Protein AF-A0A9Q9EKZ2-F1 (afdb_monomer)

Mean predicted aligned error: 4.74 Å

Nearest PDB structures (foldseek):
  5d6t-assembly1_A  TM=9.023E-01  e=2.047E-12  Aspergillus clavatus NRRL 1
  8z48-assembly1_D  TM=5.321E-01  e=7.223E-02  Bacteroides xylanisolvens XB1A
  6tbh-assembly1_A  TM=4.884E-01  e=6.757E-02  Cellvibrio japonicus Ueda107
  6tbk-assembly8_H  TM=4.385E-01  e=4.528E-02  Cellvibrio japonicus Ueda107
  8fa4-assembly2_A  TM=4.552E-01  e=1.152E-01  Xanthomonas campestris pv. campestris

Sequence (178 aa):
MAGKAFLLIPLYIYPAEMDHWKPIITAAQDHRDVTFRTIINPENGPGPNQRPNSDFVWGLSQLNAEPNIETLAYVHTANKLNCGRRHDGICVCSQPMQALQKNISIYQNWPTSGCSPDGSNTMDITVDGIFFDEAPSNASCYDYMSQAASYAKSTLTRGNIVLFNAGAAVPTLASQTT

Foldseek 3Di:
DPDADAAEAALPDQLPDVVSCVVVLVVCVVCVVHAYEYEDDQDLFQPPDLEHDPSLLVNLLSLVVRPRYAYAYHFEQFDAQQDDPRGRHTPGNNPDLVNRLVRLVSQLCHLPPLHPPNSPSPRPNHHQYYEYECHALECPPVVSVVSSLVSRQVSHPHHNDYHYHNVDHRDDPVPPPD

InterPro domains:
  IPR021986 Spherulation-specific family 4 [PF12138] (7-171)
  IPR021986 Spherulation-specific family 4 [PTHR35040] (6-171)

Secondary structure (DSSP, 8-state):
-PPPPEEEEEE-S---SGGGTHHHHHHHHH-TTSEEEEEE-SSSSS-SSSS--HHHHHHHHHHTTSTTEEEEEEEE------BTTTT-B--TT-S-HHHHHHHHHHHHHGGGTT-STTSS--S----SEEEEES--SSSTTHHHHHHHHHHHHHH-SS--EEEE--SS----GGGS--

Structure (mmCIF, N/CA/C/O backbone):
data_AF-A0A9Q9EKZ2-F1
#
_entry.id   AF-A0A9Q9EKZ2-F1
#
loop_
_atom_site.group_PDB
_atom_site.id
_atom_site.type_symbol
_atom_site.label_atom_id
_atom_site.label_alt_id
_atom_site.label_comp_id
_atom_site.label_asym_id
_atom_site.label_entity_id
_atom_site.label_seq_id
_atom_site.pdbx_PDB_ins_code
_atom_site.Cartn_x
_atom_site.Cartn_y
_atom_site.Cartn_z
_atom_site.occupancy
_atom_site.B_iso_or_equiv
_atom_site.auth_seq_id
_atom_site.auth_comp_id
_atom_site.auth_asym_id
_atom_site.auth_atom_id
_atom_site.pdbx_PDB_model_num
ATOM 1 N N . MET A 1 1 ? -11.074 -25.880 0.120 1.00 39.72 1 MET A N 1
ATOM 2 C CA . MET A 1 1 ? -11.833 -24.730 0.651 1.00 39.72 1 MET A CA 1
ATOM 3 C C . MET A 1 1 ? -11.876 -23.685 -0.446 1.00 39.72 1 MET A C 1
ATOM 5 O O . MET A 1 1 ? -10.809 -23.295 -0.902 1.00 39.72 1 MET A O 1
ATOM 9 N N . ALA A 1 2 ? -13.056 -23.326 -0.952 1.00 50.38 2 ALA A N 1
ATOM 10 C CA . ALA A 1 2 ? -13.160 -22.217 -1.897 1.00 50.38 2 ALA A CA 1
ATOM 11 C C . ALA A 1 2 ? -12.713 -20.940 -1.170 1.00 50.38 2 ALA A C 1
ATOM 13 O O . ALA A 1 2 ? -13.174 -20.686 -0.057 1.00 50.38 2 ALA A O 1
ATOM 14 N N . GLY A 1 3 ? -11.767 -20.195 -1.743 1.00 64.75 3 GLY A N 1
ATOM 15 C CA . GLY A 1 3 ? -11.353 -18.915 -1.173 1.00 64.75 3 GLY A CA 1
ATOM 16 C C . GLY A 1 3 ? -12.554 -17.977 -1.123 1.00 64.75 3 GLY A C 1
ATOM 17 O O . GLY A 1 3 ? -13.294 -17.875 -2.102 1.00 64.75 3 GLY A O 1
ATOM 18 N N . LYS A 1 4 ? -12.780 -17.321 0.017 1.00 81.62 4 LYS A N 1
ATOM 19 C CA . LYS A 1 4 ? -13.811 -16.289 0.116 1.00 81.62 4 LYS A CA 1
ATOM 20 C C . LYS A 1 4 ? -13.402 -15.119 -0.783 1.00 81.62 4 LYS A C 1
ATOM 22 O O . LYS A 1 4 ? -12.266 -14.654 -0.697 1.00 81.62 4 LYS A O 1
ATOM 27 N N . ALA A 1 5 ? -14.296 -14.687 -1.668 1.00 89.81 5 ALA A N 1
ATOM 28 C CA . ALA A 1 5 ? -14.067 -13.494 -2.475 1.00 89.81 5 ALA A CA 1
ATOM 29 C C . ALA A 1 5 ? -14.052 -12.245 -1.576 1.00 89.81 5 ALA A C 1
ATOM 31 O O . ALA A 1 5 ? -14.730 -12.206 -0.549 1.00 89.81 5 ALA A O 1
ATOM 32 N N . PHE A 1 6 ? -13.286 -11.233 -1.976 1.00 94.88 6 PHE A N 1
ATOM 33 C CA . PHE A 1 6 ? -13.234 -9.922 -1.331 1.00 94.88 6 PHE A CA 1
ATOM 34 C C . PHE A 1 6 ? -13.531 -8.833 -2.366 1.00 94.88 6 PHE A C 1
ATOM 36 O O . PHE A 1 6 ? -13.337 -9.042 -3.566 1.00 94.88 6 PHE A O 1
ATOM 43 N N . LEU A 1 7 ? -13.974 -7.666 -1.903 1.00 97.50 7 LEU A N 1
ATOM 44 C CA . LEU A 1 7 ? -14.133 -6.481 -2.742 1.00 97.50 7 LEU A CA 1
ATOM 45 C C . LEU A 1 7 ? -12.828 -5.686 -2.741 1.00 97.50 7 LEU A C 1
ATOM 47 O O . LEU A 1 7 ? -12.383 -5.249 -1.686 1.00 97.50 7 LEU A O 1
ATOM 51 N N . LEU A 1 8 ? -12.207 -5.500 -3.907 1.00 98.00 8 LEU A N 1
ATOM 52 C CA . LEU A 1 8 ? -11.058 -4.606 -4.075 1.00 98.00 8 LEU A CA 1
ATOM 53 C C . LEU A 1 8 ? -11.549 -3.251 -4.582 1.00 98.00 8 LEU A C 1
ATOM 55 O O . LEU A 1 8 ? -12.163 -3.183 -5.645 1.00 98.00 8 LEU A O 1
ATOM 59 N N . ILE A 1 9 ? -11.271 -2.183 -3.840 1.00 98.12 9 ILE A N 1
ATOM 60 C CA . ILE A 1 9 ? -11.791 -0.845 -4.124 1.00 98.12 9 ILE A CA 1
ATOM 61 C C . ILE A 1 9 ? -10.616 0.119 -4.304 1.00 98.12 9 ILE A C 1
ATOM 63 O O . ILE A 1 9 ? -9.961 0.447 -3.315 1.00 98.12 9 ILE A O 1
ATOM 67 N N . PRO A 1 10 ? -10.340 0.611 -5.524 1.00 97.94 10 PRO A N 1
ATOM 68 C CA . PRO A 1 10 ? -9.433 1.734 -5.726 1.00 97.94 10 PRO A CA 1
ATOM 69 C C . PRO A 1 10 ? -10.097 3.017 -5.213 1.00 97.94 10 PRO A C 1
ATOM 71 O O . PRO A 1 10 ? -10.798 3.709 -5.951 1.00 97.94 10 PRO A O 1
ATOM 74 N N . LEU A 1 11 ? -9.924 3.315 -3.923 1.00 97.25 11 LEU A N 1
ATOM 75 C CA . LEU A 1 11 ? -10.566 4.442 -3.251 1.00 97.25 11 LEU A CA 1
ATOM 76 C C . LEU A 1 11 ? -9.790 5.737 -3.519 1.00 97.25 11 LEU A C 1
ATOM 78 O O . LEU A 1 11 ? -9.221 6.360 -2.629 1.00 97.25 11 LEU A O 1
ATOM 82 N N . TYR A 1 12 ? -9.759 6.137 -4.789 1.00 96.19 12 TYR A N 1
ATOM 83 C CA . TYR A 1 12 ? -9.053 7.333 -5.268 1.00 96.19 12 TYR A CA 1
ATOM 84 C C . TYR A 1 12 ? -9.960 8.571 -5.256 1.00 96.19 12 TYR A C 1
ATOM 86 O O . TYR A 1 12 ? -9.757 9.527 -5.999 1.00 96.19 12 TYR A O 1
ATOM 94 N N . ILE A 1 13 ? -10.995 8.527 -4.418 1.00 94.94 13 ILE A N 1
ATOM 95 C CA . ILE A 1 13 ? -11.884 9.648 -4.139 1.00 94.94 13 ILE A CA 1
ATOM 96 C C . ILE A 1 13 ? -11.285 10.382 -2.948 1.00 94.94 13 ILE A C 1
ATOM 98 O O . ILE A 1 13 ? -11.050 9.773 -1.905 1.00 94.94 13 ILE A O 1
ATOM 102 N N . TYR A 1 14 ? -11.042 11.680 -3.095 1.00 94.75 14 TYR A N 1
ATOM 103 C CA . TYR A 1 14 ? -10.542 12.495 -1.996 1.00 94.75 14 TYR A CA 1
ATOM 104 C C . TYR A 1 14 ? -11.563 12.508 -0.834 1.00 94.75 14 TYR A C 1
ATOM 106 O O . TYR A 1 14 ? -12.748 12.763 -1.087 1.00 94.75 14 TYR A O 1
ATOM 114 N N . PRO A 1 15 ? -11.144 12.271 0.425 1.00 91.88 15 PRO A N 1
ATOM 115 C CA . PRO A 1 15 ? -12.034 12.197 1.588 1.00 91.88 15 PRO A CA 1
ATOM 116 C C . PRO A 1 15 ? -12.508 13.581 2.081 1.00 91.88 15 PRO A C 1
ATOM 118 O O . PRO A 1 15 ? -12.644 13.791 3.284 1.00 91.88 15 PRO A O 1
ATOM 121 N N . ALA A 1 16 ? -12.734 14.541 1.174 1.00 80.44 16 ALA A N 1
ATOM 122 C CA . ALA A 1 16 ? -13.310 15.844 1.517 1.00 80.44 16 ALA A CA 1
ATOM 123 C C . ALA A 1 16 ? -14.717 15.602 2.027 1.00 80.44 16 ALA A C 1
ATOM 125 O O . ALA A 1 16 ? -15.555 15.168 1.243 1.00 80.44 16 ALA A O 1
ATOM 126 N N . GLU A 1 17 ? -14.944 15.930 3.298 1.00 68.19 17 GLU A N 1
ATOM 127 C CA . GLU A 1 17 ? -16.224 15.751 3.976 1.00 68.19 17 GLU A CA 1
ATOM 128 C C . GLU A 1 17 ? -16.585 14.248 4.057 1.00 68.19 17 GLU A C 1
ATOM 130 O O . GLU A 1 17 ? -16.569 13.503 3.079 1.00 68.19 17 GLU A O 1
ATOM 135 N N . MET A 1 18 ? -16.865 13.736 5.260 1.00 65.19 18 MET A N 1
ATOM 136 C CA . MET A 1 18 ? -17.051 12.291 5.511 1.00 65.19 18 MET A CA 1
ATOM 137 C C . MET A 1 18 ? -18.031 11.578 4.556 1.00 65.19 18 MET A C 1
ATOM 139 O O . MET A 1 18 ? -17.977 10.354 4.413 1.00 65.19 18 MET A O 1
ATOM 143 N N . ASP A 1 19 ? -18.919 12.324 3.901 1.00 75.62 19 ASP A N 1
ATOM 144 C CA . ASP A 1 19 ? -19.913 11.827 2.957 1.00 75.62 19 ASP A CA 1
ATOM 145 C C . ASP A 1 19 ? -19.313 11.076 1.760 1.00 75.62 19 ASP A C 1
ATOM 147 O O . ASP A 1 19 ? -19.963 10.169 1.241 1.00 75.62 19 ASP A O 1
ATOM 151 N N . HIS A 1 20 ? -18.073 11.358 1.344 1.00 91.56 20 HIS A N 1
ATOM 152 C CA . HIS A 1 20 ? -17.484 10.679 0.182 1.00 91.56 20 HIS A CA 1
ATOM 153 C C . HIS A 1 20 ? -17.097 9.217 0.441 1.00 91.56 20 HIS A C 1
ATOM 155 O O . HIS A 1 20 ? -17.218 8.383 -0.457 1.00 91.56 20 HIS A O 1
ATOM 161 N N . TRP A 1 21 ? -16.623 8.882 1.645 1.00 96.00 21 TRP A N 1
ATOM 162 C CA . TRP A 1 21 ? -16.221 7.507 1.997 1.00 96.00 21 TRP A CA 1
ATOM 163 C C . TRP A 1 21 ? -17.298 6.752 2.780 1.00 96.00 21 TRP A C 1
ATOM 165 O O . TRP A 1 21 ? -17.261 5.521 2.854 1.00 96.00 21 TRP A O 1
ATOM 175 N N . LYS A 1 22 ? -18.307 7.463 3.296 1.00 94.44 22 LYS A N 1
ATOM 176 C CA . LYS A 1 22 ? -19.453 6.886 4.004 1.00 94.44 22 LYS A CA 1
ATOM 177 C C . LYS A 1 22 ? -20.132 5.724 3.265 1.00 94.44 22 LYS A C 1
ATOM 179 O O . LYS A 1 22 ? -20.425 4.742 3.939 1.00 94.44 22 LYS A O 1
ATOM 184 N N . PRO A 1 23 ? -20.335 5.737 1.931 1.00 95.44 23 PRO A N 1
ATOM 185 C CA . PRO A 1 23 ? -20.942 4.598 1.241 1.00 95.44 23 PRO A CA 1
ATOM 186 C C . PRO A 1 23 ? -20.181 3.279 1.432 1.00 95.44 23 PRO A C 1
ATOM 188 O O . PRO A 1 23 ? -20.806 2.231 1.560 1.00 95.44 23 PRO A O 1
ATOM 191 N N . ILE A 1 24 ? -18.844 3.318 1.493 1.00 95.81 24 ILE A N 1
ATOM 192 C CA . ILE A 1 24 ? -18.018 2.119 1.711 1.00 95.81 24 ILE A CA 1
ATOM 193 C C . ILE A 1 24 ? -18.145 1.643 3.154 1.00 95.81 24 ILE A C 1
ATOM 195 O O . ILE A 1 24 ? -18.300 0.448 3.388 1.00 95.81 24 ILE A O 1
ATOM 199 N N . ILE A 1 25 ? -18.132 2.576 4.107 1.00 96.69 25 ILE A N 1
ATOM 200 C CA . ILE A 1 25 ? -18.319 2.280 5.531 1.00 96.69 25 ILE A CA 1
ATOM 201 C C . ILE A 1 25 ? -19.697 1.643 5.757 1.00 96.69 25 ILE A C 1
ATOM 203 O O . ILE A 1 25 ? -19.787 0.580 6.362 1.00 96.69 25 ILE A O 1
ATOM 207 N N . THR A 1 26 ? -20.764 2.227 5.204 1.00 97.38 26 THR A N 1
ATOM 208 C CA . THR A 1 26 ? -22.124 1.673 5.286 1.00 97.38 26 THR A CA 1
ATOM 209 C C . THR A 1 26 ? -22.207 0.288 4.643 1.00 97.38 26 THR A C 1
ATOM 211 O O . THR A 1 26 ? -22.720 -0.637 5.263 1.00 97.38 26 THR A O 1
ATOM 214 N N . ALA A 1 27 ? -21.627 0.090 3.456 1.00 97.62 27 ALA A N 1
ATOM 215 C CA . ALA A 1 27 ? -21.602 -1.229 2.827 1.00 97.62 27 ALA A CA 1
ATOM 216 C C . ALA A 1 27 ? -20.847 -2.272 3.674 1.00 97.62 27 ALA A C 1
ATOM 218 O O . ALA A 1 27 ? -21.291 -3.414 3.783 1.00 97.62 27 ALA A O 1
ATOM 219 N N . ALA A 1 28 ? -19.731 -1.894 4.305 1.00 97.81 28 ALA A N 1
ATOM 220 C CA . ALA A 1 28 ? -18.992 -2.775 5.204 1.00 97.81 28 ALA A CA 1
ATOM 221 C C . ALA A 1 28 ? -19.787 -3.109 6.475 1.00 97.81 28 ALA A C 1
ATOM 223 O O . ALA A 1 28 ? -19.720 -4.245 6.948 1.00 97.81 28 ALA A O 1
ATOM 224 N N . GLN A 1 29 ? -20.563 -2.151 6.992 1.00 97.94 29 GLN A N 1
ATOM 225 C CA . GLN A 1 29 ? -21.473 -2.325 8.126 1.00 97.94 29 GLN A CA 1
ATOM 226 C C . GLN A 1 29 ? -22.625 -3.283 7.815 1.00 97.94 29 GLN A C 1
ATOM 228 O O . GLN A 1 29 ? -22.904 -4.174 8.621 1.00 97.94 29 GLN A O 1
ATOM 233 N N . ASP A 1 30 ? -23.230 -3.147 6.638 1.00 98.25 30 ASP A N 1
ATOM 234 C CA . ASP A 1 30 ? -24.362 -3.967 6.197 1.00 98.25 30 ASP A CA 1
ATOM 235 C C . ASP A 1 30 ? -23.938 -5.384 5.764 1.00 98.25 30 ASP A C 1
ATOM 237 O O . ASP A 1 30 ? -24.735 -6.323 5.812 1.00 98.25 30 ASP A O 1
ATOM 241 N N . HIS A 1 31 ? -22.666 -5.568 5.390 1.00 96.88 31 HIS A N 1
ATOM 242 C CA . HIS A 1 31 ? -22.116 -6.831 4.886 1.00 96.88 31 HIS A CA 1
ATOM 243 C C . HIS A 1 31 ? -20.868 -7.276 5.658 1.00 96.88 31 HIS A C 1
ATOM 245 O O . HIS A 1 31 ? -19.776 -7.402 5.102 1.00 96.88 31 HIS A O 1
ATOM 251 N N . ARG A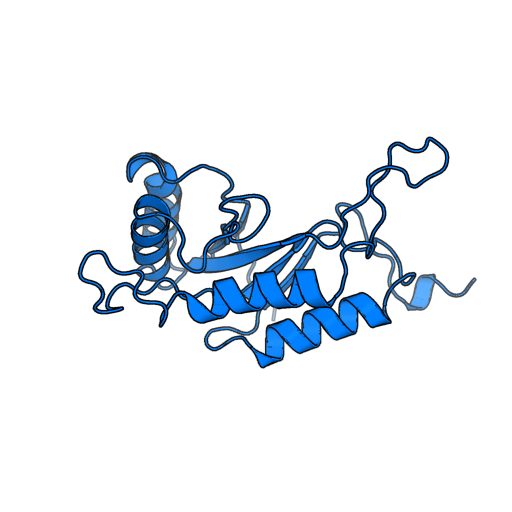 1 32 ? -21.033 -7.552 6.958 1.00 95.88 32 ARG A N 1
ATOM 252 C CA . ARG A 1 32 ? -19.935 -7.929 7.873 1.00 95.88 32 ARG A CA 1
ATOM 253 C C . ARG A 1 32 ? -19.170 -9.190 7.505 1.00 95.88 32 ARG A C 1
ATOM 255 O O . ARG A 1 32 ? -18.049 -9.383 7.967 1.00 95.88 32 ARG A O 1
ATOM 262 N N . ASP A 1 33 ? -19.760 -10.064 6.705 1.00 95.31 33 ASP A N 1
ATOM 263 C CA . ASP A 1 33 ? -19.089 -11.258 6.228 1.00 95.31 33 ASP A CA 1
ATOM 264 C C . ASP A 1 33 ? -18.198 -10.973 5.004 1.00 95.31 33 ASP A C 1
ATOM 266 O O . ASP A 1 33 ? -17.289 -11.753 4.727 1.00 95.31 33 ASP A O 1
ATOM 270 N N . VAL A 1 34 ? -18.385 -9.866 4.290 1.00 96.56 34 VAL A N 1
ATOM 271 C CA . VAL A 1 34 ? -17.562 -9.507 3.130 1.00 96.5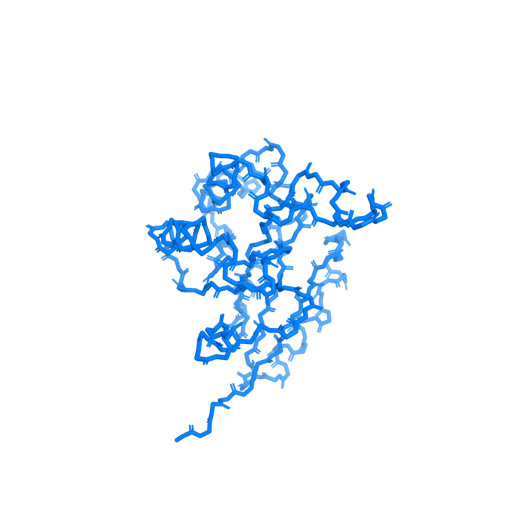6 34 VAL A CA 1
ATOM 272 C C . VAL A 1 34 ? -16.322 -8.741 3.583 1.00 96.56 34 VAL A C 1
ATOM 274 O O . VAL A 1 34 ? -16.426 -7.774 4.332 1.00 96.56 34 VAL A O 1
ATOM 277 N N . THR A 1 35 ? -15.146 -9.147 3.102 1.00 97.56 35 THR A N 1
ATOM 278 C CA . THR A 1 35 ? -13.904 -8.380 3.274 1.00 97.56 35 THR A CA 1
ATOM 279 C C . THR A 1 35 ? -13.799 -7.309 2.194 1.00 97.56 35 THR A C 1
ATOM 281 O O . THR A 1 35 ? -13.936 -7.604 1.002 1.00 97.56 35 THR A O 1
ATOM 284 N N . PHE A 1 36 ? -13.499 -6.082 2.605 1.00 98.44 36 PHE A N 1
ATOM 285 C CA . PHE A 1 36 ? -13.261 -4.934 1.740 1.00 98.44 36 PHE A CA 1
ATOM 286 C C . PHE A 1 36 ? -11.779 -4.569 1.797 1.00 98.44 36 PHE A C 1
ATOM 288 O O . PHE A 1 36 ? -11.244 -4.313 2.866 1.00 98.44 36 PHE A O 1
ATOM 295 N N . ARG A 1 37 ? -11.109 -4.520 0.647 1.00 98.25 37 ARG A N 1
ATOM 296 C CA . ARG A 1 37 ? -9.727 -4.055 0.506 1.00 98.25 37 ARG A CA 1
ATOM 297 C C . ARG A 1 37 ? -9.725 -2.711 -0.192 1.00 98.25 37 ARG A C 1
ATOM 299 O O . ARG A 1 37 ? -9.913 -2.651 -1.407 1.00 98.25 37 ARG A O 1
ATOM 306 N N . THR A 1 38 ? -9.537 -1.637 0.561 1.00 98.38 38 THR A N 1
ATOM 307 C CA . THR A 1 38 ? -9.595 -0.267 0.039 1.00 98.38 38 THR A CA 1
ATOM 308 C C . THR A 1 38 ? -8.192 0.262 -0.220 1.00 98.38 38 THR A C 1
ATOM 310 O O . THR A 1 38 ? -7.390 0.360 0.707 1.00 98.38 38 THR A O 1
ATOM 313 N N . ILE A 1 39 ? -7.887 0.615 -1.466 1.00 98.75 39 ILE A N 1
ATOM 314 C CA . ILE A 1 39 ? -6.592 1.170 -1.861 1.00 98.75 39 ILE A CA 1
ATOM 315 C C . ILE A 1 39 ? -6.606 2.681 -1.628 1.00 98.75 39 ILE A C 1
ATOM 317 O O . ILE A 1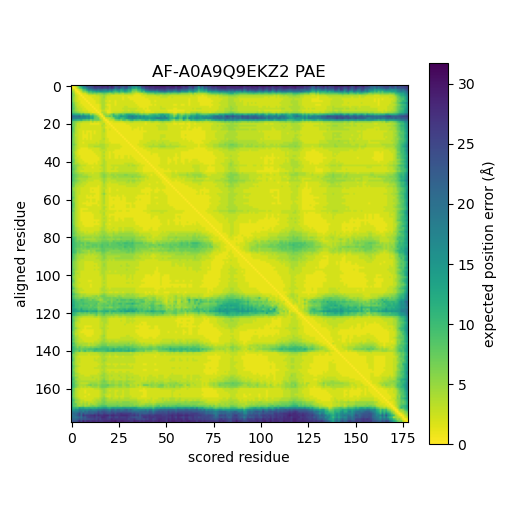 39 ? -7.430 3.387 -2.206 1.00 98.75 39 ILE A O 1
ATOM 321 N N . ILE A 1 40 ? -5.675 3.166 -0.813 1.00 98.19 40 ILE A N 1
ATOM 322 C CA . ILE A 1 40 ? -5.571 4.558 -0.380 1.00 98.19 40 ILE A CA 1
ATOM 323 C C . ILE A 1 40 ? -4.435 5.239 -1.139 1.00 98.19 40 ILE A C 1
ATOM 325 O O . ILE A 1 40 ? -3.275 4.821 -1.064 1.00 98.19 40 ILE A O 1
ATOM 329 N N . ASN A 1 41 ? -4.776 6.306 -1.860 1.00 98.12 41 ASN A N 1
ATOM 330 C CA . ASN A 1 41 ? -3.857 7.032 -2.729 1.00 98.12 41 ASN A CA 1
ATOM 331 C C . ASN A 1 41 ? -3.996 8.556 -2.540 1.00 98.12 41 ASN A C 1
ATOM 333 O O . ASN A 1 41 ? -4.753 9.183 -3.281 1.00 98.12 41 ASN A O 1
ATOM 337 N N . PRO A 1 42 ? -3.308 9.156 -1.550 1.00 96.88 42 PRO A N 1
ATOM 338 C CA . PRO A 1 42 ? -3.345 10.601 -1.350 1.00 96.88 42 PRO 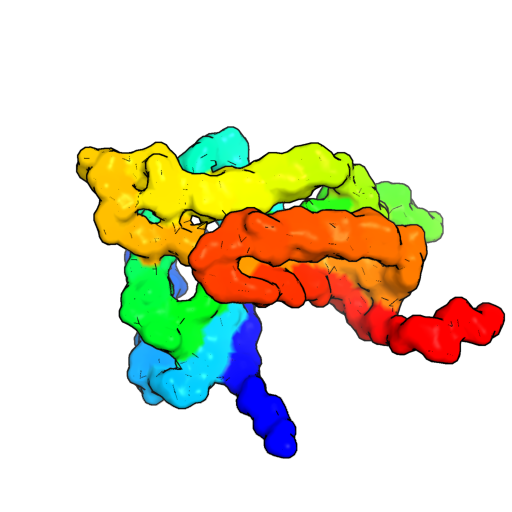A CA 1
ATOM 339 C C . PRO A 1 42 ? -2.856 11.416 -2.550 1.00 96.88 42 PRO A C 1
ATOM 341 O O . PRO A 1 42 ? -3.503 12.388 -2.929 1.00 96.88 42 PRO A O 1
ATOM 344 N N . GLU A 1 43 ? -1.722 11.033 -3.143 1.00 96.62 43 GLU A N 1
ATOM 345 C CA . GLU A 1 43 ? -1.064 11.820 -4.191 1.00 96.62 43 GLU A CA 1
ATOM 346 C C . GLU A 1 43 ? -0.135 10.946 -5.056 1.00 96.62 43 GLU A C 1
ATOM 348 O O . GLU A 1 43 ? 1.082 11.119 -5.068 1.00 96.62 43 GLU A O 1
ATOM 353 N N . ASN A 1 44 ? -0.696 9.949 -5.749 1.00 96.38 44 ASN A N 1
ATOM 354 C CA . ASN A 1 44 ? 0.075 8.908 -6.456 1.00 96.38 44 ASN A CA 1
ATOM 355 C C . ASN A 1 44 ? 1.142 8.265 -5.552 1.00 96.38 44 ASN A C 1
ATOM 357 O O . ASN A 1 44 ? 2.297 8.072 -5.925 1.00 96.38 44 ASN A O 1
ATOM 361 N N . GLY A 1 45 ? 0.736 7.968 -4.320 1.00 98.00 45 GLY A N 1
ATOM 362 C CA . GLY A 1 45 ? 1.602 7.663 -3.190 1.00 98.00 45 GLY A CA 1
ATOM 363 C C . GLY A 1 45 ? 1.190 8.471 -1.957 1.00 98.00 45 GLY A C 1
ATOM 364 O O . GLY A 1 45 ? 0.135 9.110 -1.955 1.00 98.00 45 GLY A O 1
ATOM 365 N N . PRO A 1 46 ? 2.011 8.476 -0.894 1.00 97.56 46 PRO A N 1
ATOM 366 C CA . PRO A 1 46 ? 1.655 9.106 0.378 1.00 97.56 46 PRO A CA 1
ATOM 367 C C . PRO A 1 46 ? 1.743 10.642 0.355 1.00 97.56 46 PRO A C 1
ATOM 369 O O . PRO A 1 46 ? 1.443 11.282 1.362 1.00 97.56 46 PRO A O 1
ATOM 372 N N . GLY A 1 47 ? 2.171 11.231 -0.765 1.00 94.81 47 GLY A N 1
ATOM 373 C CA . GLY A 1 47 ? 2.556 12.635 -0.867 1.00 94.81 47 GLY A CA 1
ATOM 374 C C . GLY A 1 47 ? 3.978 12.908 -0.352 1.00 94.81 47 GLY A C 1
ATOM 375 O O . GLY A 1 47 ? 4.686 12.001 0.098 1.00 94.81 47 GLY A O 1
ATOM 376 N N . PRO A 1 48 ? 4.447 14.165 -0.433 1.00 92.25 48 PRO A N 1
ATOM 377 C CA . PRO A 1 48 ? 5.816 14.539 -0.071 1.00 92.25 48 PRO A CA 1
ATOM 378 C C . PRO A 1 48 ? 6.052 14.635 1.446 1.00 92.25 48 PRO A C 1
ATOM 380 O O . PRO A 1 48 ? 7.204 14.641 1.891 1.00 92.25 48 PRO A O 1
ATOM 383 N N . ASN A 1 49 ? 4.981 14.732 2.236 1.00 93.31 49 ASN A N 1
ATOM 384 C CA . ASN A 1 49 ? 5.031 14.960 3.677 1.00 93.31 49 ASN A CA 1
ATOM 385 C C . ASN A 1 49 ? 5.024 13.643 4.466 1.00 93.31 49 ASN A C 1
ATOM 387 O O . ASN A 1 49 ? 4.517 12.627 4.007 1.00 93.31 49 ASN A O 1
ATOM 391 N N . GLN A 1 50 ? 5.537 13.674 5.701 1.00 93.31 50 GLN A N 1
ATOM 392 C CA . GLN A 1 50 ? 5.488 12.512 6.608 1.00 93.31 50 GLN A CA 1
ATOM 393 C C . GLN A 1 50 ? 4.074 12.203 7.114 1.00 93.31 50 GLN A C 1
ATOM 395 O O . GLN A 1 50 ? 3.810 11.102 7.586 1.00 93.31 50 GLN A O 1
ATOM 400 N N . ARG A 1 51 ? 3.172 13.185 7.041 1.00 92.75 51 ARG A N 1
ATOM 401 C CA . ARG A 1 51 ? 1.783 13.074 7.483 1.00 92.75 51 ARG A CA 1
ATOM 402 C C . ARG A 1 51 ? 0.864 13.372 6.305 1.00 92.75 51 ARG A C 1
ATOM 404 O O . ARG A 1 51 ? 1.149 14.331 5.576 1.00 92.75 51 ARG A O 1
ATOM 411 N N . PRO A 1 52 ? -0.235 12.622 6.139 1.00 93.94 52 PRO A N 1
ATOM 412 C CA . PRO A 1 52 ? -1.291 13.049 5.246 1.00 93.94 52 PRO A CA 1
ATOM 413 C C . PRO A 1 52 ? -2.039 14.236 5.881 1.00 93.94 52 PRO A C 1
ATOM 415 O O . PRO A 1 52 ? -1.812 14.591 7.041 1.00 93.94 52 PRO A O 1
ATOM 418 N N . ASN A 1 53 ? -2.917 14.884 5.119 1.00 92.25 53 ASN A N 1
ATOM 419 C CA . ASN A 1 53 ? -3.748 15.957 5.666 1.00 92.25 53 ASN A CA 1
ATOM 420 C C . ASN A 1 53 ? -4.824 15.408 6.628 1.00 92.25 53 ASN A C 1
ATOM 422 O O . ASN A 1 53 ? -5.040 14.198 6.723 1.00 92.25 53 ASN A O 1
ATOM 426 N N . SER A 1 54 ? -5.514 16.306 7.335 1.00 91.69 54 SER A N 1
ATOM 427 C CA . SER A 1 54 ? -6.530 15.944 8.331 1.00 91.69 54 SER A CA 1
ATOM 428 C C . SER A 1 54 ? -7.686 15.117 7.770 1.00 91.69 54 SER A C 1
ATOM 430 O O . SER A 1 54 ? -8.212 14.270 8.488 1.00 91.69 54 SER A O 1
ATOM 432 N N . ASP A 1 55 ? -8.059 15.325 6.506 1.00 93.44 55 ASP A N 1
ATOM 433 C CA . ASP A 1 55 ? -9.181 14.623 5.875 1.00 93.44 55 ASP A CA 1
ATOM 434 C C . ASP A 1 55 ? -8.847 13.141 5.682 1.00 93.44 55 ASP A C 1
ATOM 436 O O . ASP A 1 55 ? -9.639 12.265 6.024 1.00 93.44 55 ASP A O 1
ATOM 440 N N . PHE A 1 56 ? -7.629 12.843 5.217 1.00 94.50 56 PHE A N 1
ATOM 441 C CA . PHE A 1 56 ? -7.131 11.471 5.126 1.00 94.50 56 PHE A CA 1
ATOM 442 C C . PHE A 1 56 ? -6.947 10.830 6.498 1.00 94.50 56 PHE A C 1
ATOM 444 O O . PHE A 1 56 ? -7.301 9.664 6.656 1.00 94.50 56 PHE A O 1
ATOM 451 N N . VAL A 1 57 ? -6.429 11.569 7.489 1.00 94.19 57 VAL A N 1
ATOM 452 C CA . VAL A 1 57 ? -6.296 11.050 8.861 1.00 94.19 57 VAL A CA 1
ATOM 453 C C . VAL A 1 57 ? -7.664 10.639 9.404 1.00 94.19 57 VAL A C 1
ATOM 455 O O . VAL A 1 57 ? -7.822 9.518 9.888 1.00 94.19 57 VAL A O 1
ATOM 458 N N . TRP A 1 58 ? -8.661 11.518 9.279 1.00 92.31 58 TRP A N 1
ATOM 459 C CA . TRP A 1 58 ? -10.022 11.220 9.704 1.00 92.31 58 TRP A CA 1
ATOM 460 C C . TRP A 1 58 ? -10.574 10.020 8.924 1.00 92.31 58 TRP A C 1
ATOM 462 O O . TRP A 1 58 ? -10.988 9.035 9.535 1.00 92.31 58 TRP A O 1
ATOM 472 N N . GLY A 1 59 ? -10.537 10.062 7.587 1.00 95.06 59 GLY A N 1
ATOM 473 C CA . GLY A 1 59 ? -11.117 9.034 6.714 1.00 95.06 59 GLY A CA 1
ATOM 474 C C . GLY A 1 59 ? -10.569 7.643 7.001 1.00 95.06 59 GLY A C 1
ATOM 475 O O . GLY A 1 59 ? -11.330 6.692 7.181 1.00 95.06 59 GLY A O 1
ATOM 476 N N . LEU A 1 60 ? -9.244 7.536 7.111 1.00 95.88 60 LEU A N 1
ATOM 477 C CA . LEU A 1 60 ? -8.559 6.289 7.440 1.00 95.88 60 LEU A CA 1
ATOM 478 C C . LEU A 1 60 ? -8.953 5.760 8.811 1.00 95.88 60 LEU A C 1
ATOM 480 O O . LEU A 1 60 ? -9.212 4.566 8.928 1.00 95.88 60 LEU A O 1
ATOM 484 N N . SER A 1 61 ? -9.057 6.633 9.819 1.00 95.31 61 SER A N 1
ATOM 485 C CA . SER A 1 61 ? -9.436 6.211 11.172 1.00 95.31 61 SER A CA 1
ATOM 486 C C . SER A 1 61 ? -10.783 5.495 11.221 1.00 95.31 61 SER A C 1
ATOM 488 O O . SER A 1 61 ? -11.025 4.681 12.106 1.00 95.31 61 SER A O 1
ATOM 490 N N . GLN A 1 62 ? -11.654 5.767 10.253 1.00 95.75 62 GLN A N 1
ATOM 491 C CA . GLN A 1 62 ? -13.035 5.296 10.274 1.00 95.75 62 GLN A CA 1
ATOM 492 C C . GLN A 1 62 ? -13.242 4.122 9.341 1.00 95.75 62 GLN A C 1
ATOM 494 O O . GLN A 1 62 ? -14.013 3.233 9.670 1.00 95.75 62 GLN A O 1
ATOM 499 N N . LEU A 1 63 ? -12.458 4.037 8.265 1.00 97.31 63 LEU A N 1
ATOM 500 C CA . LEU A 1 63 ? -12.241 2.765 7.581 1.00 97.31 63 LEU A CA 1
ATOM 501 C C . LEU A 1 63 ? -11.655 1.723 8.546 1.00 97.31 63 LEU A C 1
ATOM 503 O O . LEU A 1 63 ? -12.198 0.631 8.661 1.00 97.31 63 LEU A O 1
ATOM 507 N N . ASN A 1 64 ? -10.605 2.078 9.291 1.00 97.19 64 ASN A N 1
ATOM 508 C CA . ASN A 1 64 ? -9.929 1.172 10.225 1.00 97.19 64 ASN A CA 1
ATOM 509 C C . ASN A 1 64 ? -10.769 0.819 11.466 1.00 97.19 64 ASN A C 1
ATOM 511 O O . ASN A 1 64 ? -10.481 -0.168 12.139 1.00 97.19 64 ASN A O 1
ATOM 515 N N . ALA A 1 65 ? -11.817 1.592 11.769 1.00 96.88 65 ALA A N 1
ATOM 516 C CA . ALA A 1 65 ? -12.782 1.240 12.807 1.00 96.88 65 ALA A CA 1
ATOM 517 C C . ALA A 1 65 ? -13.691 0.064 12.396 1.00 96.88 65 ALA A C 1
ATOM 519 O O . ALA A 1 65 ? -14.300 -0.572 13.259 1.00 96.88 65 ALA A O 1
ATOM 520 N N . GLU A 1 66 ? -13.786 -0.241 11.098 1.00 98.06 66 GLU A N 1
ATOM 521 C CA . GLU A 1 66 ? -14.614 -1.325 10.583 1.00 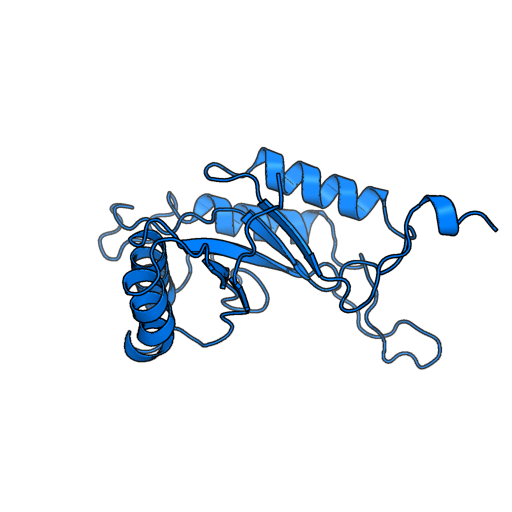98.06 66 GLU A CA 1
ATOM 522 C C . GLU A 1 66 ? -13.815 -2.643 10.505 1.00 98.06 66 GLU A C 1
ATOM 524 O O . GLU A 1 66 ? -12.841 -2.738 9.759 1.00 98.06 66 GLU A O 1
ATOM 529 N N . PRO A 1 67 ? -14.235 -3.716 11.204 1.00 96.88 67 PRO A N 1
ATOM 530 C CA . PRO A 1 67 ? -13.433 -4.939 11.358 1.00 96.88 67 PRO A CA 1
ATOM 531 C C . PRO A 1 67 ? -13.270 -5.768 10.074 1.00 96.88 67 PRO A C 1
ATOM 533 O O . PRO A 1 67 ? -12.503 -6.729 10.055 1.00 96.88 67 PRO A O 1
ATOM 536 N N . ASN A 1 68 ? -14.025 -5.451 9.022 1.00 97.69 68 ASN A N 1
ATOM 537 C CA . ASN A 1 68 ? -13.991 -6.125 7.726 1.00 97.69 68 ASN A CA 1
ATOM 538 C C . ASN A 1 68 ? -13.429 -5.244 6.596 1.00 97.69 68 ASN A C 1
ATOM 540 O O . ASN A 1 68 ? -13.553 -5.621 5.427 1.00 97.69 68 ASN A O 1
ATOM 544 N N . ILE A 1 69 ? -12.805 -4.109 6.931 1.00 98.38 69 ILE A N 1
ATOM 545 C CA . ILE A 1 69 ? -12.044 -3.279 5.994 1.00 98.38 69 ILE A CA 1
ATOM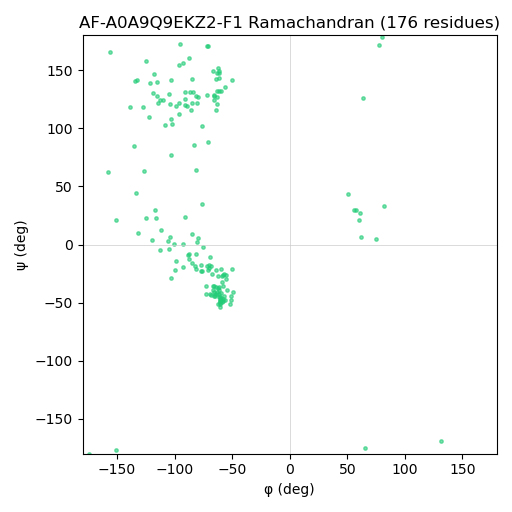 546 C C . ILE A 1 69 ? -10.541 -3.470 6.248 1.00 98.38 69 ILE A C 1
ATOM 548 O O . ILE A 1 69 ? -10.067 -3.359 7.371 1.00 98.38 69 ILE A O 1
ATOM 552 N N . GLU A 1 70 ? -9.792 -3.740 5.182 1.00 98.31 70 GLU A N 1
ATOM 553 C CA . GLU A 1 70 ? -8.329 -3.782 5.147 1.00 98.31 70 GLU A CA 1
ATOM 554 C C . GLU A 1 70 ? -7.844 -2.640 4.236 1.00 98.31 70 GLU A C 1
ATOM 556 O O . GLU A 1 70 ? -8.203 -2.580 3.052 1.00 98.31 70 GLU A O 1
ATOM 561 N N . THR A 1 71 ? -7.025 -1.722 4.749 1.00 98.38 71 THR A N 1
ATOM 562 C CA . THR A 1 71 ? -6.526 -0.585 3.957 1.00 98.38 71 THR A CA 1
ATOM 563 C C . THR A 1 71 ? -5.199 -0.925 3.277 1.00 98.38 71 THR A C 1
ATOM 565 O O . THR A 1 71 ? -4.266 -1.425 3.898 1.00 98.38 71 THR A O 1
ATOM 568 N N . LEU A 1 72 ? -5.082 -0.660 1.973 1.00 98.81 72 LEU A N 1
ATOM 569 C CA . LEU A 1 72 ? -3.875 -0.934 1.188 1.00 98.81 72 LEU A CA 1
ATOM 570 C C . LEU A 1 72 ? -3.261 0.370 0.689 1.00 98.81 72 LEU A C 1
ATOM 572 O O . LEU A 1 72 ? -3.934 1.174 0.053 1.00 98.81 72 LEU A O 1
ATOM 576 N N . ALA A 1 73 ? -1.974 0.579 0.927 1.00 98.62 73 ALA A N 1
ATOM 577 C CA . ALA A 1 73 ? -1.290 1.789 0.498 1.00 98.62 73 ALA A CA 1
ATOM 578 C C . ALA A 1 73 ? -0.875 1.701 -0.977 1.00 98.62 73 ALA A C 1
ATOM 580 O O . ALA A 1 73 ? -0.214 0.738 -1.375 1.00 98.62 73 ALA A O 1
ATOM 581 N N . TYR A 1 74 ? -1.239 2.697 -1.783 1.00 98.81 74 TYR A N 1
ATOM 582 C CA . TYR A 1 74 ? -0.847 2.775 -3.190 1.00 98.81 74 TYR A CA 1
ATOM 583 C C . TYR A 1 74 ? 0.643 3.106 -3.346 1.00 98.81 74 TYR A C 1
ATOM 585 O O . TYR A 1 74 ? 1.133 4.095 -2.803 1.00 98.81 74 TYR A O 1
ATOM 593 N N . VAL A 1 75 ? 1.370 2.319 -4.139 1.00 98.62 75 VAL A N 1
ATOM 594 C CA . VAL A 1 75 ? 2.769 2.587 -4.493 1.00 98.62 75 VAL A CA 1
ATOM 595 C C . VAL A 1 75 ? 2.988 2.285 -5.970 1.00 98.62 75 VAL A C 1
ATOM 597 O O . VAL A 1 75 ? 2.848 1.150 -6.404 1.00 98.62 75 VAL A O 1
ATOM 600 N N . HIS A 1 76 ? 3.372 3.282 -6.755 1.00 98.06 76 HIS A N 1
ATOM 601 C CA . HIS A 1 76 ? 3.637 3.094 -8.180 1.00 98.06 76 HIS A CA 1
ATOM 602 C C . HIS A 1 76 ? 5.074 2.602 -8.433 1.00 98.06 76 HIS A C 1
ATOM 604 O O . HIS A 1 76 ? 6.018 3.000 -7.740 1.00 98.06 76 HIS A O 1
ATOM 610 N N . THR A 1 77 ? 5.248 1.714 -9.417 1.00 98.25 77 THR A N 1
ATOM 611 C CA . THR A 1 77 ? 6.549 1.094 -9.745 1.00 98.25 77 THR A CA 1
ATOM 612 C C . THR A 1 77 ? 7.201 1.660 -11.009 1.00 98.25 77 THR A C 1
ATOM 614 O O . THR A 1 77 ? 8.352 1.321 -11.310 1.00 98.25 77 THR A O 1
ATOM 617 N N . ALA A 1 78 ? 6.536 2.573 -11.723 1.00 97.38 78 ALA A N 1
ATOM 618 C CA . ALA A 1 78 ? 7.103 3.284 -12.862 1.00 97.38 78 ALA A CA 1
ATOM 619 C C . ALA A 1 78 ? 7.164 4.799 -12.620 1.00 97.38 78 ALA A C 1
ATOM 621 O O . ALA A 1 78 ? 6.329 5.398 -11.960 1.00 97.38 78 ALA A O 1
ATOM 622 N N . ASN A 1 79 ? 8.186 5.447 -13.166 1.00 96.62 79 ASN A N 1
ATOM 623 C CA . ASN A 1 79 ? 8.347 6.908 -13.158 1.00 96.62 79 ASN A CA 1
ATOM 624 C C . ASN A 1 79 ? 8.689 7.471 -14.548 1.00 96.62 79 ASN A C 1
ATOM 626 O O . ASN A 1 79 ? 9.075 8.632 -14.685 1.00 96.62 79 ASN A O 1
ATOM 630 N N . LYS A 1 80 ? 8.596 6.629 -15.580 1.00 96.69 80 LYS A N 1
ATOM 631 C CA . LYS A 1 80 ? 8.819 6.968 -16.985 1.00 96.69 80 LYS A CA 1
ATOM 632 C C . LYS A 1 80 ? 7.668 6.395 -17.807 1.00 96.69 80 LYS A C 1
ATOM 634 O O . LYS A 1 80 ? 7.220 5.280 -17.548 1.00 96.69 80 LYS A O 1
ATOM 639 N N . LEU A 1 81 ? 7.225 7.152 -18.809 1.00 95.00 81 LEU A N 1
ATOM 640 C CA . LEU A 1 81 ? 6.035 6.859 -19.623 1.00 95.00 81 LEU A CA 1
ATOM 641 C C . LEU A 1 81 ? 6.338 6.805 -21.132 1.00 95.00 81 LEU A C 1
ATOM 643 O O . LEU A 1 81 ? 5.465 7.038 -21.957 1.00 95.00 81 LEU A O 1
ATOM 647 N N . ASN A 1 82 ? 7.595 6.553 -21.502 1.00 95.75 82 ASN A N 1
ATOM 648 C CA . ASN A 1 82 ? 8.072 6.594 -22.888 1.00 95.75 82 ASN A CA 1
ATOM 649 C C . ASN A 1 82 ? 8.586 5.236 -23.398 1.00 95.75 82 ASN A C 1
ATOM 651 O O . ASN A 1 82 ? 9.484 5.175 -24.247 1.00 95.75 82 ASN A O 1
ATOM 655 N N . CYS A 1 83 ? 8.028 4.148 -22.873 1.00 92.75 83 CYS A N 1
ATOM 656 C CA . CYS A 1 83 ? 8.367 2.779 -23.239 1.00 92.75 83 CYS A CA 1
ATOM 657 C C . CYS A 1 83 ? 7.429 2.206 -24.309 1.00 92.75 83 CYS A C 1
ATOM 659 O O . CYS A 1 83 ? 6.436 2.813 -24.707 1.00 92.75 83 CYS A O 1
ATOM 661 N N . GLY A 1 84 ? 7.768 1.014 -24.804 1.00 89.06 84 GLY A N 1
ATOM 662 C CA . GLY A 1 84 ? 7.036 0.359 -25.884 1.00 89.06 84 GLY A CA 1
ATOM 663 C C . GLY A 1 84 ? 7.353 0.936 -27.266 1.00 89.06 84 GLY A C 1
ATOM 664 O O . GLY A 1 84 ? 8.039 1.944 -27.417 1.00 89.06 84 GLY A O 1
ATOM 665 N N . ARG A 1 85 ? 6.849 0.272 -28.312 1.00 91.06 85 ARG A N 1
ATOM 666 C CA . ARG A 1 85 ? 7.163 0.598 -29.717 1.00 91.06 85 ARG A CA 1
ATOM 667 C C . ARG A 1 85 ? 6.725 2.008 -30.134 1.00 91.06 85 ARG A C 1
ATOM 669 O O . ARG A 1 85 ? 7.293 2.561 -31.070 1.00 91.06 85 ARG A O 1
ATOM 676 N N . ARG A 1 86 ? 5.693 2.553 -29.486 1.00 94.44 86 ARG A N 1
ATOM 677 C CA . ARG A 1 86 ? 5.112 3.870 -29.782 1.00 94.44 86 ARG A CA 1
ATOM 678 C C . ARG A 1 86 ? 5.579 4.974 -28.825 1.00 94.44 86 ARG A C 1
ATOM 680 O O . ARG A 1 86 ? 5.179 6.113 -29.019 1.00 94.44 86 ARG A O 1
ATOM 687 N N . HIS A 1 87 ? 6.444 4.661 -27.853 1.00 92.38 87 HIS A N 1
ATOM 688 C CA . HIS A 1 87 ? 6.920 5.603 -26.829 1.00 92.38 87 HIS A CA 1
ATOM 689 C C . HIS A 1 87 ? 5.806 6.281 -26.010 1.00 92.38 87 HIS A C 1
ATOM 691 O O . HIS A 1 87 ? 5.979 7.400 -25.537 1.00 92.38 87 HIS A O 1
ATOM 697 N N . ASP A 1 88 ? 4.681 5.596 -25.835 1.00 93.69 88 ASP A N 1
ATOM 698 C CA . ASP A 1 88 ? 3.499 6.028 -25.081 1.00 93.69 88 ASP A CA 1
ATOM 699 C C . ASP A 1 88 ? 3.175 5.085 -23.907 1.00 93.69 88 ASP A C 1
ATOM 701 O O . ASP A 1 88 ? 2.161 5.243 -23.230 1.00 93.69 88 ASP A O 1
ATOM 705 N N . GLY A 1 89 ? 4.021 4.075 -23.677 1.00 92.31 89 GLY A N 1
ATOM 706 C CA . GLY A 1 89 ? 3.817 3.044 -22.672 1.00 92.31 89 GLY A CA 1
ATOM 707 C C . GLY A 1 89 ? 4.539 3.316 -21.356 1.00 92.31 89 GLY A C 1
ATOM 708 O O . GLY A 1 89 ? 5.603 3.939 -21.303 1.00 92.31 89 GLY A O 1
ATOM 709 N N . ILE A 1 90 ? 3.993 2.745 -20.287 1.00 94.69 90 ILE A N 1
ATOM 710 C CA . ILE A 1 90 ? 4.591 2.750 -18.953 1.00 94.69 90 ILE A CA 1
ATOM 711 C C . ILE A 1 90 ? 5.892 1.940 -18.961 1.00 94.69 90 ILE A C 1
ATOM 713 O O . ILE A 1 90 ? 5.937 0.789 -19.403 1.00 94.69 90 ILE A O 1
ATOM 717 N N . CYS A 1 91 ? 6.966 2.536 -18.451 1.00 95.88 91 CYS A N 1
ATOM 718 C CA . CYS A 1 91 ? 8.223 1.844 -18.216 1.00 95.88 91 CYS A CA 1
ATOM 719 C C . CYS A 1 91 ? 8.169 1.117 -16.871 1.00 95.88 91 CYS A C 1
ATOM 721 O O . CYS A 1 91 ? 8.601 1.654 -15.852 1.00 95.88 91 CYS A O 1
ATOM 723 N N . VAL A 1 92 ? 7.627 -0.099 -16.871 1.00 95.56 92 VAL A N 1
ATOM 724 C CA . VAL A 1 92 ? 7.522 -0.934 -15.663 1.00 95.56 92 VAL A CA 1
ATOM 725 C C . VAL A 1 92 ? 8.863 -1.027 -14.928 1.00 95.56 92 VAL A C 1
ATOM 727 O O . VAL A 1 92 ? 9.925 -1.100 -15.555 1.00 95.56 92 VAL A O 1
ATOM 730 N N . CYS A 1 93 ? 8.816 -1.017 -13.595 1.00 96.88 93 CYS A N 1
ATOM 731 C CA . CYS A 1 93 ? 9.998 -1.100 -12.732 1.00 96.88 93 CYS A CA 1
ATOM 732 C C . CYS A 1 93 ? 11.028 0.035 -12.918 1.00 96.88 93 CYS A C 1
ATOM 734 O O . CYS A 1 93 ? 12.197 -0.129 -12.563 1.00 96.88 93 CYS A O 1
ATOM 736 N N . SER A 1 94 ? 10.641 1.189 -13.480 1.00 97.88 94 SER A N 1
ATOM 737 C CA . SER A 1 94 ? 11.565 2.317 -13.655 1.00 97.88 94 SER A CA 1
ATOM 738 C C . SER A 1 94 ? 11.688 3.223 -12.427 1.00 97.88 94 SER A C 1
ATOM 740 O O . SER A 1 94 ? 12.640 4.005 -12.356 1.00 97.88 94 SER A O 1
ATOM 742 N N . GLN A 1 95 ? 10.761 3.136 -11.465 1.00 98.31 95 GLN A N 1
ATOM 743 C CA . GLN A 1 95 ? 10.840 3.885 -10.211 1.00 98.31 95 GLN A CA 1
ATOM 744 C C . GLN A 1 95 ? 12.049 3.396 -9.391 1.00 98.31 95 GLN A C 1
ATOM 746 O O . GLN A 1 95 ? 12.129 2.202 -9.093 1.00 98.31 95 GLN A O 1
ATOM 751 N N . PRO A 1 96 ? 12.990 4.266 -8.977 1.00 98.31 96 PRO A N 1
ATOM 752 C CA . PRO A 1 96 ? 14.121 3.853 -8.159 1.00 98.31 96 PRO A CA 1
ATOM 753 C C . PRO A 1 96 ? 13.671 3.154 -6.875 1.00 98.31 96 PRO A C 1
ATOM 755 O O . PRO A 1 96 ? 12.790 3.651 -6.170 1.00 98.31 96 PRO A O 1
ATOM 758 N N . MET A 1 97 ? 14.318 2.034 -6.538 1.00 98.31 97 MET A N 1
ATOM 759 C CA . MET A 1 97 ? 13.972 1.240 -5.353 1.00 98.31 97 MET A CA 1
ATOM 760 C C . MET A 1 97 ? 13.971 2.088 -4.075 1.00 98.31 97 MET A C 1
ATOM 762 O O . MET A 1 97 ? 13.061 1.958 -3.266 1.00 98.31 97 MET A O 1
ATOM 766 N N . GLN A 1 98 ? 14.917 3.025 -3.913 1.00 98.31 98 GLN A N 1
ATOM 767 C CA . GLN A 1 98 ? 14.923 3.906 -2.737 1.00 98.31 98 GLN A CA 1
ATOM 768 C C . GLN A 1 98 ? 13.690 4.821 -2.668 1.00 98.31 98 GLN A C 1
ATOM 770 O O . GLN A 1 98 ? 13.185 5.076 -1.579 1.00 98.31 98 GLN A O 1
ATOM 775 N N . ALA A 1 99 ? 13.191 5.314 -3.807 1.00 98.06 99 ALA A N 1
ATOM 776 C CA . ALA A 1 99 ? 11.996 6.159 -3.846 1.00 98.06 99 ALA A CA 1
ATOM 777 C C . ALA A 1 99 ? 10.738 5.351 -3.494 1.00 98.06 99 ALA A C 1
ATOM 779 O O . ALA A 1 99 ? 9.923 5.785 -2.682 1.00 98.06 99 ALA A O 1
ATOM 780 N N . LEU A 1 100 ? 10.633 4.135 -4.033 1.00 98.25 100 LEU A N 1
ATOM 781 C CA . LEU A 1 100 ? 9.571 3.187 -3.702 1.00 98.25 100 LEU A CA 1
ATOM 782 C C . LEU A 1 100 ? 9.584 2.826 -2.205 1.00 98.25 100 LEU A C 1
ATOM 784 O O . LEU A 1 100 ? 8.556 2.914 -1.535 1.00 98.25 100 LEU A O 1
ATOM 788 N N . GLN A 1 101 ? 10.753 2.482 -1.657 1.00 98.50 101 GLN A N 1
ATOM 789 C CA . GLN A 1 101 ? 10.927 2.167 -0.234 1.00 98.50 101 GLN A CA 1
ATOM 790 C C . GLN A 1 101 ? 10.600 3.363 0.667 1.00 98.50 101 GLN A C 1
ATOM 792 O O . GLN A 1 101 ? 9.989 3.189 1.722 1.00 98.50 101 GLN A O 1
ATOM 797 N N . LYS A 1 102 ? 10.949 4.583 0.238 1.00 98.38 102 LYS A N 1
ATOM 798 C CA . LYS A 1 102 ? 10.580 5.819 0.937 1.00 98.38 102 LYS A CA 1
ATOM 799 C C . LYS A 1 102 ? 9.062 5.991 1.016 1.00 98.38 102 LYS A C 1
ATOM 801 O O . LYS A 1 102 ? 8.567 6.289 2.098 1.00 98.38 102 LYS A O 1
ATOM 806 N N . ASN A 1 103 ? 8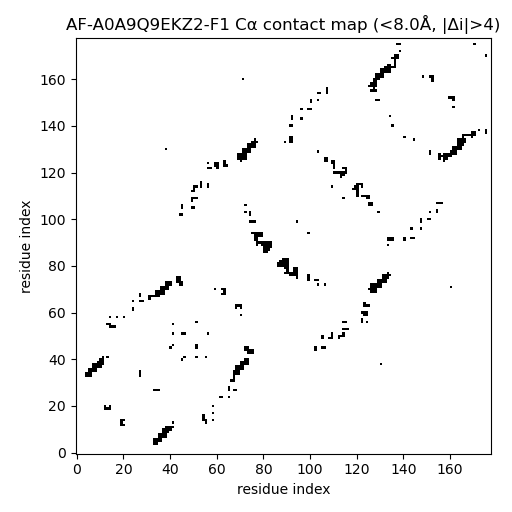.329 5.767 -0.076 1.00 98.44 103 ASN A N 1
ATOM 807 C CA . ASN A 1 103 ? 6.864 5.841 -0.057 1.00 98.44 103 ASN A CA 1
ATOM 808 C C . ASN A 1 103 ? 6.270 4.826 0.927 1.00 98.44 103 ASN A C 1
ATOM 810 O O . ASN A 1 103 ? 5.451 5.192 1.765 1.00 98.44 103 ASN A O 1
ATOM 814 N N . ILE A 1 104 ? 6.743 3.575 0.890 1.00 98.44 104 ILE A N 1
ATOM 815 C CA . ILE A 1 104 ? 6.320 2.536 1.842 1.00 98.44 104 ILE A CA 1
ATOM 816 C C . ILE A 1 104 ? 6.615 2.972 3.283 1.00 98.44 104 ILE A C 1
ATOM 818 O O . ILE A 1 104 ? 5.737 2.890 4.135 1.00 98.44 104 ILE A O 1
ATOM 822 N N . SER A 1 105 ? 7.816 3.490 3.555 1.00 97.81 105 SER A N 1
ATOM 823 C CA . SER A 1 105 ? 8.210 3.948 4.895 1.00 97.81 105 SER A CA 1
ATOM 824 C C . SER A 1 105 ? 7.305 5.054 5.430 1.00 97.81 105 SER A C 1
ATOM 826 O O . SER A 1 105 ? 6.957 5.031 6.606 1.00 97.81 105 SER A O 1
ATOM 828 N N . ILE A 1 106 ? 6.917 6.020 4.590 1.00 97.75 106 ILE A N 1
ATOM 829 C CA . ILE A 1 106 ? 6.011 7.099 5.006 1.00 97.75 106 ILE A CA 1
ATOM 830 C C . ILE A 1 106 ? 4.676 6.509 5.466 1.00 97.75 106 ILE A C 1
ATOM 832 O O . ILE A 1 106 ? 4.252 6.796 6.582 1.00 97.75 106 ILE A O 1
ATOM 836 N N . TYR A 1 107 ? 4.064 5.630 4.664 1.00 97.88 107 TYR A N 1
ATOM 837 C CA . TYR A 1 107 ? 2.820 4.957 5.049 1.00 97.88 107 TYR A CA 1
ATOM 838 C C . TYR A 1 107 ? 2.956 4.174 6.362 1.00 97.88 107 TYR A C 1
ATOM 840 O O . TYR A 1 107 ? 2.098 4.279 7.233 1.00 97.88 107 TYR A O 1
ATOM 848 N N . GLN A 1 108 ? 4.046 3.419 6.536 1.00 96.12 108 GLN A N 1
ATOM 849 C CA . GLN A 1 108 ? 4.265 2.617 7.748 1.00 96.12 108 GLN A CA 1
ATOM 850 C C . GLN A 1 108 ? 4.502 3.466 9.003 1.00 96.12 108 GLN A C 1
ATOM 852 O O . GLN A 1 108 ? 4.208 3.024 10.111 1.00 96.12 108 GLN A O 1
ATOM 857 N N . ASN A 1 109 ? 4.994 4.696 8.843 1.00 95.62 109 ASN A N 1
ATOM 858 C CA . ASN A 1 109 ? 5.238 5.612 9.954 1.00 95.62 109 ASN A CA 1
ATOM 859 C C . ASN A 1 109 ? 4.020 6.472 10.312 1.00 95.62 109 ASN A C 1
ATOM 861 O O . ASN A 1 109 ? 4.051 7.153 11.338 1.00 95.62 109 ASN A O 1
ATOM 865 N N . TRP A 1 110 ? 2.945 6.467 9.519 1.00 95.62 110 TRP A N 1
ATOM 866 C CA . TRP A 1 110 ? 1.744 7.258 9.803 1.00 95.62 110 TRP A CA 1
ATOM 867 C C . TRP A 1 110 ? 1.193 7.081 11.230 1.00 95.62 110 TRP A C 1
ATOM 869 O O . TRP A 1 110 ? 0.944 8.111 11.863 1.00 95.62 110 TRP A O 1
ATOM 879 N N . PRO A 1 111 ? 1.080 5.860 11.798 1.00 92.06 111 PRO A N 1
ATOM 880 C CA . PRO A 1 111 ? 0.538 5.666 13.147 1.00 92.06 111 PRO A CA 1
ATOM 881 C C . PRO A 1 111 ? 1.369 6.308 14.262 1.00 92.06 111 PRO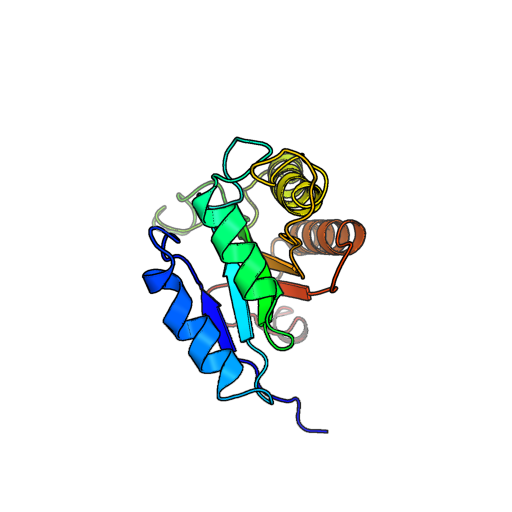 A C 1
ATOM 883 O O . PRO A 1 111 ? 0.858 6.547 15.347 1.00 92.06 111 PRO A O 1
ATOM 886 N N . THR A 1 112 ? 2.654 6.580 14.030 1.00 91.12 112 THR A N 1
ATOM 887 C CA . THR A 1 112 ? 3.571 7.127 15.044 1.00 91.12 112 THR A CA 1
ATOM 888 C C . THR A 1 112 ? 4.026 8.549 14.730 1.00 91.12 112 THR A C 1
ATOM 890 O O . THR A 1 112 ? 4.684 9.189 15.552 1.00 91.12 112 THR A O 1
ATOM 893 N N . SER A 1 113 ? 3.640 9.094 13.576 1.00 88.81 113 SER A N 1
ATOM 894 C CA . SER A 1 113 ? 4.174 10.359 13.073 1.00 88.81 113 SER A CA 1
ATOM 895 C C . SER A 1 113 ? 3.548 11.607 13.685 1.00 88.81 113 SER A C 1
ATOM 897 O O . SER A 1 113 ? 3.955 12.696 13.304 1.00 88.81 113 SER A O 1
ATOM 899 N N . GLY A 1 114 ? 2.620 11.507 14.636 1.00 86.44 114 GLY A N 1
ATOM 900 C CA . GLY A 1 114 ? 1.892 12.632 15.242 1.00 86.44 114 GLY A CA 1
ATOM 901 C C . GLY A 1 114 ? 0.711 13.089 14.385 1.00 86.44 114 GLY A C 1
ATOM 902 O O . GLY A 1 114 ? 0.455 14.286 14.297 1.00 86.44 114 GLY A O 1
ATOM 903 N N . CYS A 1 115 ? 0.066 12.165 13.671 1.00 86.38 115 CYS A N 1
ATOM 904 C CA . CYS A 1 115 ? -0.945 12.483 12.659 1.00 86.38 115 CYS A CA 1
ATOM 905 C C . CYS A 1 115 ? -2.307 12.867 13.248 1.00 86.38 115 CYS A C 1
ATOM 907 O O . CYS A 1 115 ? -3.070 13.561 12.584 1.00 86.38 115 CYS A O 1
ATOM 909 N N . SER A 1 116 ? -2.617 12.449 14.479 1.00 84.56 116 SER A N 1
ATOM 910 C CA . SER A 1 116 ? -3.858 12.849 15.153 1.00 84.56 116 SER A CA 1
ATOM 911 C C . SER A 1 116 ? -3.925 14.373 15.342 1.00 84.56 116 SER A C 1
ATOM 913 O O . SER A 1 116 ? -2.878 14.990 15.553 1.00 84.56 116 SER A O 1
ATOM 915 N N . PRO A 1 117 ? -5.121 14.998 15.303 1.00 79.12 117 PRO A N 1
ATOM 916 C CA . PRO A 1 117 ? -5.262 16.456 15.409 1.00 79.12 117 PRO A CA 1
ATOM 917 C C . PRO A 1 117 ? -4.621 17.082 16.659 1.00 79.12 117 PRO A C 1
ATOM 919 O O . PRO A 1 117 ? -4.168 18.222 16.620 1.00 79.12 117 PRO A O 1
ATOM 922 N N . ASP A 1 118 ? -4.562 16.334 17.758 1.00 81.31 118 ASP A N 1
ATOM 923 C CA . ASP A 1 118 ? -3.954 16.704 19.042 1.00 81.31 118 ASP A CA 1
ATOM 924 C C . ASP A 1 118 ? -2.480 16.261 19.181 1.00 81.31 118 ASP A C 1
ATOM 926 O O . ASP A 1 118 ? -1.857 16.471 20.220 1.00 81.31 118 ASP A O 1
ATOM 930 N N . GLY A 1 119 ? -1.915 15.623 18.152 1.00 78.88 119 GLY A N 1
ATOM 931 C CA . GLY A 1 119 ? -0.565 15.060 18.146 1.00 78.88 119 GLY A CA 1
ATOM 932 C C . GLY A 1 119 ? -0.395 13.762 18.945 1.00 78.88 119 GLY A C 1
ATOM 933 O O . GLY A 1 119 ? 0.731 13.273 19.032 1.00 78.88 119 GLY A O 1
ATOM 934 N N . SER A 1 120 ? -1.467 13.183 19.505 1.00 81.44 120 SER A N 1
ATOM 935 C CA . SER A 1 120 ? -1.393 12.042 20.434 1.00 81.44 120 SER A CA 1
ATOM 936 C C . SER A 1 120 ? -1.244 10.667 19.773 1.00 81.44 120 SER A C 1
ATOM 938 O O . SER A 1 120 ? -1.007 9.689 20.479 1.00 81.44 120 SER A O 1
ATOM 940 N N . ASN A 1 121 ? -1.355 10.579 18.438 1.00 84.94 121 ASN A N 1
ATOM 941 C CA . ASN A 1 121 ? -1.362 9.317 17.678 1.00 84.94 121 ASN A CA 1
ATOM 942 C C . ASN A 1 121 ? -2.472 8.333 18.097 1.00 84.94 121 ASN A C 1
ATOM 944 O O . ASN A 1 121 ? -2.313 7.120 18.007 1.00 84.94 121 ASN A O 1
ATOM 948 N N . THR A 1 122 ? -3.605 8.847 18.568 1.00 88.44 122 THR A N 1
ATOM 949 C CA . THR A 1 122 ? -4.747 8.034 19.013 1.00 88.44 122 THR A CA 1
ATOM 950 C C . THR A 1 122 ? -5.640 7.551 17.873 1.00 88.44 122 THR A C 1
ATOM 952 O O . THR A 1 122 ? -6.369 6.576 18.042 1.00 88.44 122 THR A O 1
ATOM 955 N N . MET A 1 123 ? -5.593 8.208 16.713 1.00 92.31 123 MET A N 1
ATOM 956 C CA . MET A 1 123 ? -6.325 7.770 15.522 1.00 92.31 123 MET A CA 1
ATOM 957 C C . MET A 1 123 ? -5.562 6.656 14.810 1.00 92.31 123 MET A C 1
ATOM 959 O O . MET A 1 123 ? -4.429 6.858 14.373 1.00 92.31 123 MET A O 1
ATOM 963 N N . ASP A 1 124 ? -6.205 5.502 14.647 1.00 95.19 124 ASP A N 1
ATOM 964 C CA . ASP A 1 124 ? -5.623 4.384 13.916 1.00 95.19 124 ASP A CA 1
ATOM 965 C C . ASP A 1 124 ? -5.675 4.622 12.406 1.00 95.19 124 ASP A C 1
ATOM 967 O O . ASP A 1 124 ? -6.691 4.415 11.752 1.00 95.19 124 ASP A O 1
ATOM 971 N N . ILE A 1 125 ? -4.542 5.013 11.840 1.00 95.44 125 ILE A N 1
ATOM 972 C CA . ILE A 1 125 ? -4.366 5.233 10.399 1.00 95.44 125 ILE A CA 1
ATOM 973 C C . ILE A 1 125 ? -3.345 4.265 9.793 1.00 95.44 125 ILE A C 1
ATOM 975 O O . ILE A 1 125 ? -2.724 4.555 8.770 1.00 95.44 125 ILE A O 1
ATOM 979 N N . THR A 1 126 ? -3.139 3.124 10.453 1.00 96.56 126 THR A N 1
ATOM 980 C CA . THR A 1 126 ? -2.257 2.056 9.976 1.00 96.56 126 THR A CA 1
ATOM 981 C C . THR A 1 126 ? -2.782 1.498 8.656 1.00 96.56 126 THR A C 1
ATOM 98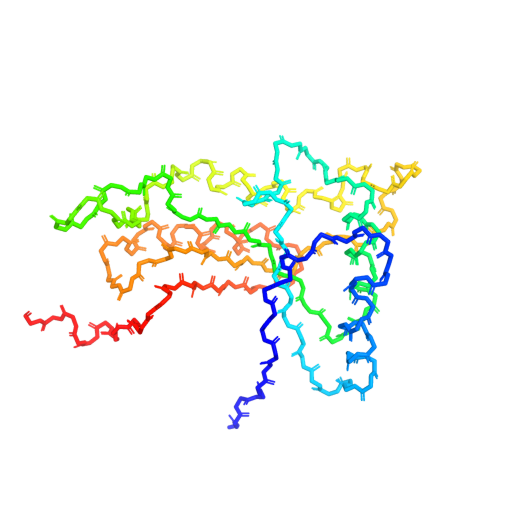3 O O . THR A 1 126 ? -3.993 1.459 8.443 1.00 96.56 126 THR A O 1
ATOM 986 N N . VAL A 1 127 ? -1.878 1.057 7.781 1.00 97.50 127 VAL A N 1
ATOM 987 C CA . VAL A 1 127 ? -2.222 0.329 6.552 1.00 97.50 127 VAL A CA 1
ATOM 988 C C . VAL A 1 127 ? -1.954 -1.166 6.729 1.00 97.50 127 VAL A C 1
ATOM 990 O O . VAL A 1 127 ? -0.955 -1.550 7.331 1.00 97.50 127 VAL A O 1
ATOM 993 N N . ASP A 1 128 ? -2.826 -2.008 6.182 1.00 98.12 128 ASP A N 1
ATOM 994 C CA . ASP A 1 128 ? -2.779 -3.479 6.264 1.00 98.12 128 ASP A CA 1
ATOM 995 C C . ASP A 1 128 ? -1.934 -4.136 5.165 1.00 98.12 128 ASP A C 1
ATOM 997 O O . ASP A 1 128 ? -1.634 -5.338 5.188 1.00 98.12 128 ASP A O 1
ATOM 1001 N N . GLY A 1 129 ? -1.567 -3.357 4.150 1.00 98.44 129 GLY A N 1
ATOM 1002 C CA . GLY A 1 129 ? -0.788 -3.857 3.036 1.00 98.44 129 GLY A CA 1
ATOM 1003 C C . GLY A 1 129 ? -0.364 -2.794 2.044 1.00 98.44 129 GLY A C 1
ATOM 1004 O O . GLY A 1 129 ? -0.680 -1.614 2.180 1.00 98.44 129 GLY A O 1
ATOM 1005 N N . ILE A 1 130 ? 0.351 -3.247 1.019 1.00 98.75 130 ILE A N 1
ATOM 1006 C CA . ILE A 1 130 ? 0.836 -2.421 -0.085 1.00 98.75 130 ILE A CA 1
ATOM 1007 C C . ILE A 1 130 ? 0.225 -2.920 -1.395 1.00 98.75 130 ILE A C 1
ATOM 1009 O O . ILE A 1 130 ? 0.272 -4.111 -1.717 1.00 98.75 130 ILE A O 1
ATOM 1013 N N . PHE A 1 131 ? -0.332 -1.990 -2.161 1.00 98.81 131 PHE A N 1
ATOM 1014 C CA . PHE A 1 131 ? -0.780 -2.191 -3.529 1.00 98.81 131 PHE A CA 1
ATOM 1015 C C . PHE A 1 131 ? 0.248 -1.557 -4.467 1.00 98.81 131 PHE A C 1
ATOM 1017 O O . PHE A 1 131 ? 0.358 -0.333 -4.537 1.00 98.81 131 PHE A O 1
ATOM 1024 N N . PHE A 1 132 ? 1.015 -2.389 -5.168 1.00 98.62 132 PHE A N 1
ATOM 1025 C CA . PHE A 1 132 ? 1.944 -1.919 -6.184 1.00 98.62 132 PHE A CA 1
ATOM 1026 C C . PHE A 1 132 ? 1.233 -1.764 -7.517 1.00 98.62 132 PHE A C 1
ATOM 1028 O O . PHE A 1 132 ? 0.792 -2.755 -8.104 1.00 98.62 132 PHE A O 1
ATOM 1035 N N . ASP A 1 133 ? 1.160 -0.532 -7.996 1.00 98.44 133 ASP A N 1
ATOM 1036 C CA . ASP A 1 133 ? 0.629 -0.233 -9.313 1.00 98.44 133 ASP A CA 1
ATOM 1037 C C . ASP A 1 133 ? 1.711 -0.322 -10.390 1.00 98.44 133 ASP A C 1
ATOM 1039 O O . ASP A 1 133 ? 2.915 -0.253 -10.106 1.00 98.44 133 ASP A O 1
ATOM 1043 N N . GLU A 1 134 ? 1.263 -0.470 -11.635 1.00 97.25 134 GLU A N 1
ATOM 1044 C CA . GLU A 1 134 ? 2.126 -0.495 -12.822 1.00 97.25 134 GLU A CA 1
ATOM 1045 C C . GLU A 1 134 ? 3.143 -1.651 -12.821 1.00 97.25 134 GLU A C 1
ATOM 1047 O O . GLU A 1 134 ? 4.223 -1.563 -13.413 1.00 97.25 134 GLU A O 1
ATOM 1052 N N . ALA A 1 135 ? 2.803 -2.748 -12.142 1.00 96.50 135 ALA A N 1
ATOM 1053 C CA . ALA A 1 135 ? 3.636 -3.938 -12.073 1.00 96.50 135 ALA A CA 1
ATOM 1054 C C . ALA A 1 135 ? 3.838 -4.553 -13.476 1.00 96.50 135 ALA A C 1
ATOM 1056 O O . ALA A 1 135 ? 2.971 -4.437 -14.348 1.00 96.50 135 ALA A O 1
ATOM 1057 N N . PRO A 1 136 ? 4.956 -5.254 -13.729 1.00 95.00 136 PRO A N 1
ATOM 1058 C CA . PRO A 1 136 ? 5.160 -5.927 -15.005 1.00 95.00 136 PRO A CA 1
ATOM 1059 C C . PRO A 1 136 ? 4.126 -7.042 -15.218 1.00 95.00 136 PRO A C 1
ATOM 1061 O O . PRO A 1 136 ? 3.805 -7.803 -14.307 1.00 95.00 136 PRO A O 1
ATOM 1064 N N . SER A 1 137 ? 3.662 -7.201 -16.458 1.00 92.75 137 SER A N 1
ATOM 1065 C CA . SER A 1 137 ? 2.804 -8.322 -16.872 1.00 92.75 137 SER A CA 1
ATOM 1066 C C . SER A 1 137 ? 3.589 -9.584 -17.266 1.00 92.75 137 SER A C 1
ATOM 1068 O O . SER A 1 137 ? 3.024 -10.536 -17.795 1.00 92.75 137 SER A O 1
ATOM 1070 N N . ASN A 1 138 ? 4.903 -9.605 -17.028 1.00 89.50 138 ASN A N 1
ATOM 1071 C CA . ASN A 1 138 ? 5.810 -10.716 -17.321 1.00 89.50 138 ASN A CA 1
ATOM 1072 C C . ASN A 1 138 ? 6.993 -10.725 -16.325 1.00 89.50 138 ASN A C 1
ATOM 1074 O O . ASN A 1 138 ? 7.042 -9.914 -15.401 1.00 89.50 138 ASN A O 1
ATOM 1078 N N . ALA A 1 139 ? 7.950 -11.642 -16.492 1.00 88.31 139 ALA A N 1
ATOM 1079 C CA . ALA A 1 139 ? 9.069 -11.808 -15.560 1.00 88.31 139 ALA A CA 1
ATOM 1080 C C . ALA A 1 139 ? 10.233 -10.795 -15.715 1.00 88.31 139 ALA A C 1
ATOM 1082 O O . ALA A 1 139 ? 11.240 -10.934 -15.021 1.00 88.31 139 ALA A O 1
ATOM 1083 N N . SER A 1 140 ? 10.134 -9.773 -16.579 1.00 85.88 140 SER A N 1
ATOM 1084 C CA . SER A 1 140 ? 11.263 -8.906 -16.979 1.00 85.88 140 SER A CA 1
ATOM 1085 C C . SER A 1 140 ? 11.971 -8.175 -15.839 1.00 85.88 140 SER A C 1
ATOM 1087 O O . SER A 1 140 ? 13.135 -7.813 -15.978 1.00 85.88 140 SER A O 1
ATOM 1089 N N . CYS A 1 141 ? 11.283 -7.921 -14.728 1.00 91.38 141 CYS A N 1
ATOM 1090 C CA . CYS A 1 141 ? 11.856 -7.280 -13.545 1.00 91.38 141 CYS A CA 1
ATOM 1091 C C . CYS A 1 141 ? 11.475 -8.014 -12.253 1.00 91.38 141 CYS A C 1
ATOM 1093 O O . CYS A 1 141 ? 11.136 -7.401 -11.239 1.00 91.38 141 CYS A O 1
ATOM 1095 N N . TYR A 1 142 ? 11.559 -9.348 -12.292 1.00 93.56 142 TYR A N 1
ATOM 1096 C CA . TYR A 1 142 ? 11.295 -10.219 -11.146 1.00 93.56 142 TYR A CA 1
ATOM 1097 C C . TYR A 1 142 ? 12.073 -9.813 -9.884 1.00 93.56 142 TYR A C 1
ATOM 1099 O O . TYR A 1 142 ? 11.466 -9.695 -8.819 1.00 93.56 142 TYR A O 1
ATOM 1107 N N . ASP A 1 143 ? 13.381 -9.552 -9.988 1.00 96.69 143 ASP A N 1
ATOM 1108 C CA . ASP A 1 143 ? 14.218 -9.202 -8.829 1.00 96.69 143 ASP A CA 1
ATOM 1109 C C . ASP A 1 143 ? 13.777 -7.886 -8.180 1.00 96.69 143 ASP A C 1
ATOM 1111 O O . ASP A 1 143 ? 13.673 -7.796 -6.956 1.00 96.69 143 ASP A O 1
ATOM 1115 N N . TYR A 1 144 ? 13.434 -6.887 -8.998 1.00 98.00 144 TYR A N 1
ATOM 1116 C CA . TYR A 1 144 ? 12.903 -5.608 -8.528 1.00 98.00 144 TYR A CA 1
ATOM 1117 C C . TYR A 1 144 ? 11.592 -5.806 -7.757 1.00 98.00 144 TYR A C 1
ATOM 1119 O O . TYR A 1 144 ? 11.469 -5.358 -6.617 1.00 98.00 144 TYR A O 1
ATOM 1127 N N . MET A 1 145 ? 10.625 -6.522 -8.343 1.00 97.94 145 MET A N 1
ATOM 1128 C CA . MET A 1 145 ? 9.326 -6.757 -7.700 1.00 97.94 145 MET A CA 1
ATOM 1129 C C . MET A 1 145 ? 9.458 -7.626 -6.442 1.00 97.94 145 MET A C 1
ATOM 1131 O O . MET A 1 145 ? 8.778 -7.384 -5.444 1.00 97.94 145 MET A O 1
ATOM 1135 N N . SER A 1 146 ? 10.373 -8.599 -6.453 1.00 97.62 146 SER A N 1
ATOM 1136 C CA . SER A 1 146 ? 10.681 -9.450 -5.298 1.00 97.62 146 SER A CA 1
ATOM 1137 C C . SER A 1 146 ? 11.292 -8.644 -4.154 1.00 97.62 146 SER A C 1
ATOM 1139 O O . SER A 1 146 ? 10.891 -8.810 -2.999 1.00 97.62 146 SER A O 1
ATOM 1141 N N . GLN A 1 147 ? 12.217 -7.732 -4.461 1.00 98.38 147 GLN A N 1
ATOM 1142 C CA . GLN A 1 147 ? 12.808 -6.826 -3.480 1.00 98.38 147 GLN A CA 1
ATOM 1143 C C . GLN A 1 147 ? 11.763 -5.854 -2.913 1.00 98.38 147 GLN A C 1
ATOM 1145 O O . GLN A 1 147 ? 11.693 -5.692 -1.694 1.00 98.38 147 GLN A O 1
ATOM 1150 N N . ALA A 1 148 ? 10.917 -5.264 -3.764 1.00 98.38 148 ALA A N 1
ATOM 1151 C CA . ALA A 1 148 ? 9.839 -4.365 -3.348 1.00 98.38 148 ALA A CA 1
ATOM 1152 C C . ALA A 1 148 ? 8.847 -5.060 -2.398 1.00 98.38 148 ALA A C 1
ATOM 1154 O O . ALA A 1 148 ? 8.542 -4.544 -1.322 1.00 98.38 148 ALA A O 1
ATOM 1155 N N . ALA A 1 149 ? 8.395 -6.268 -2.748 1.00 98.19 149 ALA A N 1
ATOM 1156 C CA . ALA A 1 149 ? 7.487 -7.048 -1.910 1.00 98.19 149 ALA A CA 1
ATOM 1157 C C . ALA A 1 149 ? 8.126 -7.511 -0.599 1.00 98.19 149 ALA A C 1
ATOM 1159 O O . ALA A 1 149 ? 7.466 -7.494 0.440 1.00 98.19 149 ALA A O 1
ATOM 1160 N N . SER A 1 150 ? 9.397 -7.918 -0.632 1.00 98.38 150 SER A N 1
ATOM 1161 C CA . SER A 1 150 ? 10.126 -8.313 0.578 1.00 98.38 150 SER A CA 1
ATOM 1162 C C . SER A 1 150 ? 10.263 -7.135 1.536 1.00 98.38 150 SER A C 1
ATOM 1164 O O . SER A 1 150 ? 10.007 -7.282 2.729 1.00 98.38 150 SER A O 1
ATOM 1166 N N . TYR A 1 151 ? 10.584 -5.953 1.005 1.00 98.44 151 TYR A N 1
ATOM 1167 C CA . TYR A 1 151 ? 10.657 -4.732 1.793 1.00 98.44 151 TYR A CA 1
ATOM 1168 C C . TYR A 1 151 ? 9.302 -4.375 2.415 1.00 98.44 151 TYR A C 1
ATOM 1170 O O . TYR A 1 151 ? 9.226 -4.238 3.635 1.00 98.44 151 TYR A O 1
ATOM 1178 N N . ALA A 1 152 ? 8.228 -4.330 1.615 1.00 98.25 152 ALA A N 1
ATOM 1179 C CA . ALA A 1 152 ? 6.869 -4.080 2.105 1.00 98.25 152 ALA A CA 1
ATOM 1180 C C . ALA A 1 152 ? 6.497 -5.016 3.265 1.00 98.25 152 ALA A C 1
ATOM 1182 O O . ALA A 1 152 ? 6.127 -4.554 4.343 1.00 98.25 152 ALA A O 1
ATOM 1183 N N . LYS A 1 153 ? 6.681 -6.330 3.080 1.00 97.69 153 LYS A N 1
ATOM 1184 C CA . LYS A 1 153 ? 6.395 -7.335 4.115 1.00 97.69 153 LYS A CA 1
ATOM 1185 C C . LYS A 1 153 ? 7.237 -7.156 5.372 1.00 97.69 153 LYS A C 1
ATOM 1187 O O . LYS A 1 153 ? 6.731 -7.396 6.457 1.00 97.69 153 LYS A O 1
ATOM 1192 N N . SER A 1 154 ? 8.499 -6.745 5.237 1.00 97.25 154 SER A N 1
ATOM 1193 C CA . SER A 1 154 ? 9.376 -6.522 6.393 1.00 97.25 154 SER A CA 1
ATOM 1194 C C . SER A 1 154 ? 8.994 -5.291 7.219 1.00 97.25 154 SER A C 1
ATOM 1196 O O . SER A 1 154 ? 9.367 -5.206 8.384 1.00 97.25 154 SER A O 1
ATOM 1198 N N . THR A 1 155 ? 8.272 -4.342 6.616 1.00 96.00 155 THR A N 1
ATOM 1199 C CA . THR A 1 155 ? 7.899 -3.074 7.258 1.00 96.00 155 THR A CA 1
ATOM 1200 C C . THR A 1 155 ? 6.476 -3.059 7.812 1.00 96.00 155 THR A C 1
ATOM 1202 O O . THR A 1 155 ? 6.195 -2.245 8.683 1.00 96.00 155 THR A O 1
ATOM 1205 N N . LEU A 1 156 ? 5.589 -3.932 7.315 1.00 96.12 156 LEU A N 1
ATOM 1206 C CA . LEU A 1 156 ? 4.190 -3.995 7.746 1.00 96.12 156 LEU A CA 1
ATOM 1207 C C . LEU A 1 156 ? 4.086 -4.371 9.227 1.00 96.12 156 LEU A C 1
ATOM 1209 O O . LEU A 1 156 ? 4.535 -5.438 9.644 1.00 96.12 156 LEU A O 1
ATOM 1213 N N . THR A 1 157 ? 3.464 -3.492 10.010 1.00 93.94 157 THR A N 1
ATOM 1214 C CA . THR A 1 157 ? 3.182 -3.715 11.439 1.00 93.94 157 THR A CA 1
ATOM 1215 C C . THR A 1 157 ? 1.797 -4.314 11.679 1.00 93.94 157 THR A C 1
ATOM 1217 O O . THR A 1 157 ? 1.562 -4.926 12.722 1.00 93.94 157 THR A O 1
ATOM 1220 N N . ARG A 1 158 ? 0.895 -4.185 10.697 1.00 94.88 158 ARG A N 1
ATOM 1221 C CA . ARG A 1 158 ? -0.430 -4.806 10.650 1.00 94.88 158 ARG A CA 1
ATOM 1222 C C . ARG A 1 158 ? -0.660 -5.404 9.265 1.00 94.88 158 ARG A C 1
ATOM 1224 O O . ARG A 1 158 ? -0.265 -4.821 8.259 1.00 94.88 158 ARG A O 1
ATOM 1231 N N . GLY A 1 159 ? -1.285 -6.578 9.224 1.00 93.19 159 GLY A N 1
ATOM 1232 C CA . GLY A 1 159 ? -1.498 -7.315 7.982 1.00 93.19 159 GLY A CA 1
ATOM 1233 C C . GLY A 1 159 ? -0.196 -7.803 7.333 1.00 93.19 159 GLY A C 1
ATOM 1234 O O . GLY A 1 159 ? 0.894 -7.732 7.898 1.00 93.19 159 GLY A O 1
ATOM 1235 N N . ASN A 1 160 ? -0.318 -8.392 6.148 1.00 94.44 160 ASN A N 1
ATOM 1236 C CA . ASN A 1 160 ? 0.811 -8.906 5.364 1.00 94.44 160 ASN A CA 1
ATOM 1237 C C . ASN A 1 160 ? 0.532 -8.863 3.852 1.00 94.44 160 ASN A C 1
ATOM 1239 O O . ASN A 1 160 ? 1.135 -9.613 3.072 1.00 94.44 160 ASN A O 1
ATOM 1243 N N . ILE A 1 161 ? -0.418 -8.018 3.440 1.00 97.25 161 ILE A N 1
ATOM 1244 C CA . ILE A 1 161 ? -0.960 -8.024 2.087 1.00 97.25 161 ILE A CA 1
ATOM 1245 C C . ILE A 1 161 ? 0.002 -7.292 1.152 1.00 97.25 161 ILE A C 1
ATOM 1247 O O . ILE A 1 161 ? 0.381 -6.144 1.374 1.00 97.25 161 ILE A O 1
ATOM 1251 N N . VAL A 1 162 ? 0.367 -7.965 0.064 1.00 98.12 162 VAL A N 1
ATOM 1252 C CA . VAL A 1 162 ? 1.057 -7.366 -1.077 1.00 98.12 162 VAL A CA 1
ATOM 1253 C C . VAL A 1 162 ? 0.272 -7.734 -2.324 1.00 98.12 162 VAL A C 1
ATOM 1255 O O . VAL A 1 162 ? 0.132 -8.919 -2.631 1.00 98.12 162 VAL A O 1
ATOM 1258 N N . LEU A 1 163 ? -0.242 -6.729 -3.028 1.00 97.62 163 LEU A N 1
ATOM 1259 C CA . LEU A 1 163 ? -0.935 -6.898 -4.302 1.00 97.62 163 LEU A CA 1
ATOM 1260 C C . LEU A 1 163 ? -0.148 -6.212 -5.412 1.00 97.62 163 LEU A C 1
ATOM 1262 O O . LEU A 1 163 ? 0.375 -5.119 -5.221 1.00 97.62 163 LEU A O 1
ATOM 1266 N N . PHE A 1 164 ? -0.083 -6.857 -6.571 1.00 97.12 164 PHE A N 1
ATOM 1267 C CA . PHE A 1 164 ? 0.529 -6.310 -7.774 1.00 97.12 164 PHE A CA 1
ATOM 1268 C C . PHE A 1 164 ? -0.558 -6.077 -8.816 1.00 97.12 164 PHE A C 1
ATOM 1270 O O . PHE A 1 164 ? -1.274 -7.012 -9.178 1.00 97.12 164 PHE A O 1
ATOM 1277 N N . ASN A 1 165 ? -0.668 -4.851 -9.313 1.00 97.56 165 ASN A N 1
ATOM 1278 C CA . ASN A 1 165 ? -1.534 -4.523 -10.430 1.00 97.56 165 ASN A CA 1
ATOM 1279 C C . ASN A 1 165 ? -0.714 -4.374 -11.704 1.00 97.56 165 ASN A C 1
ATOM 1281 O O . ASN A 1 165 ? -0.050 -3.364 -11.915 1.00 97.56 165 ASN A O 1
ATOM 1285 N N . ALA A 1 166 ? -0.785 -5.392 -12.559 1.00 95.06 166 ALA A N 1
ATOM 1286 C CA . ALA A 1 166 ? -0.174 -5.349 -13.881 1.00 95.06 166 ALA A CA 1
ATOM 1287 C C . ALA A 1 166 ? -1.092 -4.737 -14.954 1.00 95.06 166 ALA A C 1
ATOM 1289 O O . ALA A 1 166 ? -0.677 -4.592 -16.102 1.00 95.06 166 ALA A O 1
ATOM 1290 N N . GLY A 1 167 ? -2.365 -4.465 -14.629 1.00 93.69 167 GLY A N 1
ATOM 1291 C CA . GLY A 1 167 ? -3.376 -4.034 -15.604 1.00 93.69 167 GLY A CA 1
ATOM 1292 C C . GLY A 1 167 ? -3.667 -5.055 -16.716 1.00 93.69 167 GLY A C 1
ATOM 1293 O O . GLY A 1 167 ? -4.398 -4.755 -17.656 1.00 93.69 167 GLY A O 1
ATOM 1294 N N . ALA A 1 168 ? -3.089 -6.255 -16.630 1.00 91.50 168 ALA A N 1
ATOM 1295 C CA . ALA A 1 168 ? -3.168 -7.316 -17.622 1.00 91.50 168 ALA A CA 1
ATOM 1296 C C . ALA A 1 168 ? -2.916 -8.681 -16.967 1.00 91.50 168 ALA A C 1
ATOM 1298 O O . ALA A 1 168 ? -2.414 -8.774 -15.844 1.00 91.50 168 ALA A O 1
ATOM 1299 N N . ALA A 1 169 ? -3.245 -9.755 -17.687 1.00 90.31 169 ALA A N 1
ATOM 1300 C CA . ALA A 1 169 ? -2.915 -11.105 -17.253 1.00 90.31 169 ALA A CA 1
ATOM 1301 C C . ALA A 1 169 ? -1.390 -11.289 -17.176 1.00 90.31 169 ALA A C 1
ATOM 1303 O O . ALA A 1 169 ? -0.676 -10.958 -18.122 1.00 90.31 169 ALA A O 1
ATOM 1304 N N . VAL A 1 170 ? -0.914 -11.855 -16.066 1.00 87.06 170 VAL A N 1
ATOM 1305 C CA . VAL A 1 170 ? 0.483 -12.271 -15.888 1.00 87.06 170 VAL A CA 1
ATOM 1306 C C . VAL A 1 170 ? 0.566 -13.763 -16.227 1.00 87.06 170 VAL A C 1
ATOM 1308 O O . VAL A 1 170 ? -0.017 -14.570 -15.497 1.00 87.06 170 VAL A O 1
ATOM 1311 N N . PRO A 1 171 ? 1.243 -14.169 -17.317 1.00 79.12 171 PRO A N 1
ATOM 1312 C CA . PRO A 1 171 ? 1.405 -15.578 -17.648 1.00 79.12 171 PRO A CA 1
ATOM 1313 C C . PRO A 1 171 ? 2.176 -16.293 -16.540 1.00 79.12 171 PRO A C 1
ATOM 1315 O O . PRO A 1 171 ? 3.114 -15.730 -15.967 1.00 79.12 171 PRO A O 1
ATOM 1318 N N . THR A 1 172 ? 1.816 -17.540 -16.246 1.00 72.00 172 THR A N 1
ATOM 1319 C CA . THR A 1 172 ? 2.546 -18.333 -15.253 1.00 72.00 172 THR A CA 1
ATOM 1320 C C . THR A 1 172 ? 3.996 -18.527 -15.699 1.00 72.00 172 THR A C 1
ATOM 1322 O O . THR A 1 172 ? 4.296 -18.592 -16.889 1.00 72.00 172 THR A O 1
ATOM 1325 N N . LEU A 1 173 ? 4.927 -18.635 -14.747 1.00 58.28 173 LEU A N 1
ATOM 1326 C CA . LEU A 1 173 ? 6.357 -18.810 -15.053 1.00 58.28 173 LEU A CA 1
ATOM 1327 C C . LEU A 1 173 ? 6.631 -20.031 -15.957 1.00 58.28 173 LEU A C 1
ATOM 1329 O O . LEU A 1 173 ? 7.577 -20.014 -16.735 1.00 58.28 173 LEU A O 1
ATOM 1333 N N . ALA A 1 174 ? 5.764 -21.050 -15.920 1.00 54.00 174 ALA A N 1
ATOM 1334 C CA . ALA A 1 174 ? 5.835 -22.231 -16.783 1.00 54.00 174 ALA A CA 1
ATOM 1335 C C . ALA A 1 174 ? 5.544 -21.953 -18.273 1.00 54.00 174 ALA A C 1
ATOM 1337 O O . ALA A 1 174 ? 5.902 -22.767 -19.116 1.00 54.00 174 ALA A O 1
ATOM 1338 N N . SER A 1 175 ? 4.900 -20.831 -18.613 1.00 50.91 175 SER A N 1
ATOM 1339 C CA . SER A 1 175 ? 4.556 -20.469 -19.994 1.00 50.91 175 SER A CA 1
ATOM 1340 C C . SER A 1 175 ? 5.464 -19.388 -20.592 1.00 50.91 175 SER A C 1
ATOM 1342 O O . SER A 1 175 ? 5.161 -18.888 -21.670 1.00 50.91 175 SER A O 1
ATOM 1344 N N . GLN A 1 176 ? 6.529 -18.976 -19.891 1.00 50.84 176 GLN A N 1
ATOM 1345 C CA . GLN A 1 176 ? 7.465 -17.933 -20.350 1.00 50.84 176 GLN A CA 1
ATOM 1346 C C . GLN A 1 176 ? 8.824 -18.495 -20.814 1.00 50.84 176 GLN A C 1
ATOM 1348 O O . GLN A 1 176 ? 9.705 -17.731 -21.198 1.00 50.84 176 GLN A O 1
ATOM 1353 N N . THR A 1 177 ? 8.994 -19.822 -20.813 1.00 43.03 177 THR A N 1
ATOM 1354 C CA . THR A 1 177 ? 10.154 -20.531 -21.377 1.00 43.03 177 THR A CA 1
ATOM 1355 C C . THR A 1 177 ? 9.800 -21.169 -22.722 1.00 43.03 177 THR A C 1
ATOM 1357 O O . THR A 1 177 ? 9.577 -22.378 -22.788 1.00 43.03 177 THR A O 1
ATOM 1360 N N . THR A 1 178 ? 9.735 -20.365 -23.783 1.00 40.38 178 THR A N 1
ATOM 1361 C CA . THR A 1 178 ? 9.781 -20.817 -25.189 1.00 40.38 178 THR A CA 1
ATOM 1362 C C . THR A 1 178 ? 10.429 -19.751 -26.047 1.00 40.38 178 THR A C 1
ATOM 1364 O O . THR A 1 178 ? 9.944 -18.600 -25.962 1.00 40.38 178 THR A O 1
#

Radius of gyration: 17.2 Å; Cα contacts (8 Å, |Δi|>4): 322; chains: 1; bounding box: 39×41×50 Å

Organism: NCBI:txid215465

Solvent-accessible surface area (backbone atoms only — not comparable to full-atom values): 10071 Å² total; per-residue (Å²): 129,85,78,82,77,64,48,77,39,82,46,71,64,72,42,70,58,72,75,66,51,42,65,59,51,52,50,44,68,78,34,66,88,45,41,35,39,38,32,45,43,82,54,87,17,55,51,96,51,66,52,69,57,69,45,52,44,53,49,38,28,55,47,60,68,36,93,36,46,40,40,22,40,37,40,56,28,43,74,45,55,61,25,70,99,81,44,72,30,72,27,51,67,55,37,54,67,70,60,48,52,47,43,53,50,36,50,66,38,30,41,75,62,39,55,27,97,84,48,73,35,77,52,53,43,68,45,27,27,41,32,32,33,53,33,63,43,56,73,90,54,48,70,58,54,52,51,52,51,51,50,52,56,74,58,46,89,41,67,77,46,74,46,74,38,36,91,53,80,61,70,58,79,86,77,70,79,124

pLDDT: mean 92.11, std 11.31, range [39.72, 98.81]